Protein AF-A0A4R4ZWP0-F1 (afdb_monomer_lite)

Organism: NCBI:txid190195

Sequence (283 aa):
MPTVIAVVAMALGAAGCSSAVGSEYVGNDVPTVPVPTAKPSTKKPSAAPTAATDCTKSTRRLQAITAVDGIRLEAATDATRTSLLLKNTGNLAVIVVPDAKWNTRLLAAPFASPTDTATTTAMKAVANSGILSPQTQLPGNVPAAQAVIVPPGWAVCGLTDSATEVAGVRYLREKTASAEYFVLKALADQAAAVKTPAPQTFYAGLLRCGKATRLLLKERVDLQDIEFYAELLRTGSPCQLAFQTLVSGEAAAQRAMAQALSRLERVPDLQENTPLFEAQASS

Foldseek 3Di:
DDDDDDDDDDDDDDDDDDDDDDDDDDDDDDDDDDDPDPDPPPPDPDPDDFWDPWCPQQPAWDPFPADPQFWTWTWTGHPLLQKIKTWGQTQFKKKKFFDPVNQKAKDWDVVQADDDLLLVLLLVLLLLLCCLPPVNDDPPPGHSVRIDIHHNRTMMMIGGRDSVDHTKMKMKGALLSRQSSLLSSLLSVLLVVQDPPHDVLLSVLSSQLSNVLVVCVVVCVPDFQLRSLCVCLDPPHSSLVSCCSRDPDSVVSNVSSVSSSVSSVPRDGRDHMDDMDMDISDD

Secondary structure (DSSP, 8-state):
--------------------------------PPP---------PPPPPPPPS-STT--EE---EE-TTS-EEEEEE-SSS-EEEEEE-SSS-EEEEE-TTS-EEEEE-GGGS---HHHHHHHHHHHHTTTT-TTS--SSS--GGG-EEE-TT-EEEEEES-TTS--EEEEEE-HHHHHHHHHHHHHHHHHHHH-SSPPHHHHHHHHHHHHHHHHHHHH-TTS-HHHHHHHHHSTT-HHHHHHHTTSSSHHHHHHHHHHHHHHHTTSPP-PPPPPPEEEES--

Radius of gyration: 30.42 Å; chains: 1; bounding box: 68×68×99 Å

pLDDT: mean 80.38, std 20.33, range [28.81, 97.38]

Structure (mmCIF, N/CA/C/O backbone):
data_AF-A0A4R4ZWP0-F1
#
_entry.id   AF-A0A4R4ZWP0-F1
#
loop_
_atom_site.group_PDB
_atom_site.id
_atom_site.type_symbol
_atom_site.label_atom_id
_atom_site.label_alt_id
_atom_site.label_comp_id
_atom_site.label_asym_id
_atom_site.label_entity_id
_atom_site.label_seq_id
_atom_site.pdbx_PDB_ins_code
_atom_site.Cartn_x
_atom_site.Cartn_y
_atom_site.Cartn_z
_atom_site.occupancy
_atom_site.B_iso_or_equiv
_atom_site.auth_seq_id
_atom_site.auth_comp_id
_atom_site.auth_asym_id
_atom_site.auth_atom_id
_atom_site.pdbx_PDB_model_num
ATOM 1 N N . MET A 1 1 ? 46.422 -47.291 -14.172 1.00 28.81 1 MET A N 1
ATOM 2 C CA . MET A 1 1 ? 47.170 -48.042 -15.209 1.00 28.81 1 MET A CA 1
ATOM 3 C C . MET A 1 1 ? 46.288 -48.163 -16.455 1.00 28.81 1 MET A C 1
ATOM 5 O O . MET A 1 1 ? 45.090 -47.956 -16.305 1.00 28.81 1 MET A O 1
ATOM 9 N N . PRO A 1 2 ? 46.882 -48.278 -17.657 1.00 44.41 2 PRO A N 1
ATOM 10 C CA . PRO A 1 2 ? 46.569 -47.390 -18.795 1.00 44.41 2 PRO A CA 1
ATOM 11 C C . PRO A 1 2 ? 45.678 -48.057 -19.865 1.00 44.41 2 PRO A C 1
ATOM 13 O O . PRO A 1 2 ? 45.527 -49.271 -19.839 1.00 44.41 2 PRO A O 1
ATOM 16 N N . THR A 1 3 ? 45.012 -47.329 -20.770 1.00 40.19 3 THR A N 1
ATOM 17 C CA . THR A 1 3 ? 45.564 -46.691 -21.998 1.00 40.19 3 THR A CA 1
ATOM 18 C C . THR A 1 3 ? 44.628 -45.572 -22.536 1.00 40.19 3 THR A C 1
ATOM 20 O O . THR A 1 3 ? 43.452 -45.595 -22.199 1.00 40.19 3 THR A O 1
ATOM 23 N N . VAL A 1 4 ? 44.950 -44.587 -23.402 1.00 40.69 4 VAL A N 1
ATOM 24 C CA . VAL A 1 4 ? 46.165 -43.911 -23.951 1.00 40.69 4 VAL A CA 1
ATOM 25 C C . VAL A 1 4 ? 45.921 -43.531 -25.436 1.00 40.69 4 VAL A C 1
ATOM 27 O O . VAL A 1 4 ? 45.878 -44.432 -26.260 1.00 40.69 4 VAL A O 1
ATOM 30 N N . ILE A 1 5 ? 45.871 -42.211 -25.739 1.00 40.59 5 ILE A N 1
ATOM 31 C CA . ILE A 1 5 ? 46.343 -41.519 -26.988 1.00 40.59 5 ILE A CA 1
ATOM 32 C C . ILE A 1 5 ? 45.564 -41.833 -28.313 1.00 40.59 5 ILE A C 1
ATOM 34 O O . ILE A 1 5 ? 44.972 -42.893 -28.429 1.00 40.59 5 ILE A O 1
ATOM 38 N N . ALA A 1 6 ? 45.427 -40.983 -29.356 1.00 40.38 6 ALA A N 1
ATOM 39 C CA . ALA A 1 6 ? 46.015 -39.688 -29.796 1.00 40.38 6 ALA A CA 1
ATOM 40 C C . ALA A 1 6 ? 44.904 -38.718 -30.323 1.00 40.38 6 ALA A C 1
ATOM 42 O O . ALA A 1 6 ? 43.811 -39.194 -30.603 1.00 40.38 6 ALA A O 1
ATOM 43 N N . VAL A 1 7 ? 44.995 -37.371 -30.377 1.00 37.06 7 VAL A N 1
ATOM 44 C CA . VAL A 1 7 ? 45.972 -36.388 -30.950 1.00 37.06 7 VAL A CA 1
ATOM 45 C C . VAL A 1 7 ? 45.887 -36.209 -32.490 1.00 37.06 7 VAL A C 1
ATOM 47 O O . VAL A 1 7 ? 45.617 -37.173 -33.193 1.00 37.06 7 VAL A O 1
ATOM 50 N N . VAL A 1 8 ? 46.224 -34.985 -32.967 1.00 37.00 8 VAL A N 1
ATOM 51 C CA . VAL A 1 8 ? 46.406 -34.476 -34.364 1.00 37.00 8 VAL A CA 1
ATOM 52 C C . VAL A 1 8 ? 45.140 -33.850 -35.000 1.00 37.00 8 VAL A C 1
ATOM 54 O O . VAL A 1 8 ? 44.101 -34.493 -35.008 1.00 37.00 8 VAL A O 1
ATOM 57 N N . ALA A 1 9 ? 45.135 -32.630 -35.582 1.00 38.47 9 ALA A N 1
ATOM 58 C CA . ALA A 1 9 ? 46.054 -31.468 -35.494 1.00 38.47 9 ALA A CA 1
ATOM 59 C C . ALA A 1 9 ? 45.391 -30.126 -35.961 1.00 38.47 9 ALA A C 1
ATOM 61 O O . ALA A 1 9 ? 44.214 -30.072 -36.299 1.00 38.47 9 ALA A O 1
ATOM 62 N N . MET A 1 10 ? 46.185 -29.046 -35.931 1.00 37.59 10 MET A N 1
ATOM 63 C CA . MET A 1 10 ? 45.966 -27.633 -36.295 1.00 37.59 10 MET A CA 1
ATOM 64 C C . MET A 1 10 ? 46.061 -27.302 -37.807 1.00 37.59 10 MET A C 1
ATOM 66 O O . MET A 1 10 ? 46.810 -27.964 -38.518 1.00 37.59 10 MET A O 1
ATOM 70 N N . ALA A 1 11 ? 45.486 -26.160 -38.224 1.00 37.34 11 ALA A N 1
ATOM 71 C CA . ALA A 1 11 ? 46.089 -25.123 -39.101 1.00 37.34 11 ALA A CA 1
ATOM 72 C C . ALA A 1 11 ? 45.215 -23.838 -38.998 1.00 37.34 11 ALA A C 1
ATOM 74 O O . ALA A 1 11 ? 44.000 -23.981 -38.917 1.00 37.34 11 ALA A O 1
ATOM 75 N N . LEU A 1 12 ? 45.655 -22.580 -38.813 1.00 36.03 12 LEU A N 1
ATOM 76 C CA . LEU A 1 12 ? 46.750 -21.720 -39.326 1.00 36.03 12 LEU A CA 1
ATOM 77 C C . LEU A 1 12 ? 46.532 -21.112 -40.730 1.00 36.03 12 LEU A C 1
ATOM 79 O O . LEU A 1 12 ? 46.384 -21.835 -41.707 1.00 36.03 12 LEU A O 1
ATOM 83 N N . GLY A 1 13 ? 46.642 -19.774 -40.806 1.00 31.09 13 GLY A N 1
ATOM 84 C CA . GLY A 1 13 ? 46.690 -18.964 -42.038 1.00 31.09 13 GLY A CA 1
ATOM 85 C C . GLY A 1 13 ? 45.382 -18.213 -42.363 1.00 31.09 13 GLY A C 1
ATOM 86 O O . GLY A 1 13 ? 44.307 -18.775 -42.215 1.00 31.09 13 GLY A O 1
ATOM 87 N N . ALA A 1 14 ? 45.386 -16.950 -42.810 1.00 41.41 14 ALA A N 1
ATOM 88 C CA . ALA A 1 14 ? 46.498 -16.009 -42.998 1.00 41.41 14 ALA A CA 1
ATOM 89 C C . ALA A 1 14 ? 46.008 -14.542 -42.954 1.00 41.41 14 ALA A C 1
ATOM 91 O O . ALA A 1 14 ? 44.830 -14.263 -43.170 1.00 41.41 14 ALA A O 1
ATOM 92 N N . ALA A 1 15 ? 46.925 -13.604 -42.701 1.00 40.84 15 ALA A N 1
ATOM 93 C CA . ALA A 1 15 ? 46.698 -12.169 -42.891 1.00 40.84 15 ALA A CA 1
ATOM 94 C C . ALA A 1 15 ? 46.979 -11.756 -44.350 1.00 40.84 15 ALA A C 1
ATOM 96 O O . ALA A 1 15 ? 47.757 -12.417 -45.036 1.00 40.84 15 ALA A O 1
ATOM 97 N N . GLY A 1 16 ? 46.404 -10.638 -44.808 1.00 30.97 16 GLY A N 1
ATOM 98 C CA . GLY A 1 16 ? 46.637 -10.138 -46.167 1.00 30.97 16 GLY A CA 1
ATOM 99 C C . GLY A 1 16 ? 46.071 -8.743 -46.430 1.00 30.97 16 GLY A C 1
ATOM 100 O O . GLY A 1 16 ? 44.992 -8.609 -46.996 1.00 30.97 16 GLY A O 1
ATOM 101 N N . CYS A 1 17 ? 46.822 -7.703 -46.066 1.00 33.72 17 CYS A N 1
ATOM 102 C CA . CYS A 1 17 ? 46.638 -6.361 -46.624 1.00 33.72 17 CYS A CA 1
ATOM 103 C C . CYS A 1 17 ? 47.555 -6.194 -47.841 1.00 33.72 17 CYS A C 1
ATOM 105 O O . CYS A 1 17 ? 48.755 -6.422 -47.695 1.00 33.72 17 CYS A O 1
ATOM 107 N N . SER A 1 18 ? 47.042 -5.706 -48.977 1.00 34.50 18 SER A N 1
ATOM 108 C CA . SER A 1 18 ? 47.699 -4.662 -49.792 1.00 34.50 18 SER A CA 1
ATOM 109 C C . SER A 1 18 ? 46.874 -4.257 -51.014 1.00 34.50 18 SER A C 1
ATOM 111 O O . SER A 1 18 ? 46.124 -5.047 -51.582 1.00 34.50 18 SER A O 1
ATOM 113 N N . SER A 1 19 ? 47.042 -2.994 -51.395 1.00 38.94 19 SER A N 1
ATOM 114 C CA . SER A 1 19 ? 46.415 -2.330 -52.536 1.00 38.94 19 SER A CA 1
ATOM 115 C C . SER A 1 19 ? 46.953 -2.821 -53.884 1.00 38.94 19 SER A C 1
ATOM 117 O O . SER A 1 19 ? 48.120 -3.192 -53.990 1.00 38.94 19 SER A O 1
ATOM 119 N N . ALA A 1 20 ? 46.149 -2.675 -54.938 1.00 36.16 20 ALA A N 1
ATOM 120 C CA . ALA A 1 20 ? 46.618 -2.632 -56.322 1.00 36.16 20 ALA A CA 1
ATOM 121 C C . ALA A 1 20 ? 46.149 -1.323 -56.981 1.00 36.16 20 ALA A C 1
ATOM 123 O O . ALA A 1 20 ? 45.041 -0.855 -56.718 1.00 36.16 20 ALA A O 1
ATOM 124 N N . VAL A 1 21 ? 47.012 -0.726 -57.804 1.00 36.56 21 VAL A N 1
ATOM 125 C CA . VAL A 1 21 ? 46.797 0.544 -58.517 1.00 36.56 21 VAL A CA 1
ATOM 126 C C . VAL A 1 21 ? 47.021 0.304 -60.010 1.00 36.56 21 VAL A C 1
ATOM 128 O O . VAL A 1 21 ? 47.942 -0.427 -60.369 1.00 36.56 21 VAL A O 1
ATOM 131 N N . GLY A 1 22 ? 46.230 0.969 -60.857 1.00 28.92 22 GLY A N 1
ATOM 132 C CA . GLY A 1 22 ? 46.399 0.996 -62.316 1.00 28.92 22 GLY A CA 1
ATOM 133 C C . GLY A 1 22 ? 45.436 0.070 -63.079 1.00 28.92 22 GLY A C 1
ATOM 134 O O . GLY A 1 22 ? 45.028 -0.960 -62.554 1.00 28.92 22 GLY A O 1
ATOM 135 N N . SER A 1 23 ? 45.007 0.383 -64.306 1.00 29.56 23 SER A N 1
ATOM 136 C CA . SER A 1 23 ? 45.212 1.612 -65.093 1.00 29.56 23 SER A CA 1
ATOM 137 C C . SER A 1 23 ? 44.077 1.805 -66.109 1.00 29.56 23 SER A C 1
ATOM 139 O O . SER A 1 23 ? 43.394 0.854 -66.475 1.00 29.56 23 SER A O 1
ATOM 141 N N . GLU A 1 24 ? 43.913 3.059 -66.531 1.00 33.56 24 GLU A N 1
ATOM 142 C CA . GLU A 1 24 ? 43.361 3.557 -67.804 1.00 33.56 24 GLU A CA 1
ATOM 143 C C . GLU A 1 24 ? 42.670 2.560 -68.759 1.00 33.56 24 GLU A C 1
ATOM 145 O O . GLU A 1 24 ? 43.319 1.715 -69.369 1.00 33.56 24 GLU A O 1
ATOM 150 N N . TYR A 1 25 ? 41.383 2.800 -69.038 1.00 32.75 25 TYR A N 1
ATOM 151 C CA . TYR A 1 25 ? 40.792 2.526 -70.353 1.00 32.75 25 TYR A CA 1
ATOM 152 C C . TYR A 1 25 ? 39.890 3.688 -70.786 1.00 32.75 25 TYR A C 1
ATOM 154 O O . TYR A 1 25 ? 39.183 4.287 -69.976 1.00 32.75 25 TYR A O 1
ATOM 162 N N . VAL A 1 26 ? 39.956 4.019 -72.075 1.00 34.53 26 VAL A N 1
ATOM 163 C CA . VAL A 1 26 ? 39.321 5.186 -72.704 1.00 34.53 26 VAL A CA 1
ATOM 164 C C . VAL A 1 26 ? 38.087 4.756 -73.501 1.00 34.53 26 VAL A C 1
ATOM 166 O O . VAL A 1 26 ? 38.161 3.784 -74.244 1.00 34.53 26 VAL A O 1
ATOM 169 N N . GLY A 1 27 ? 37.014 5.555 -73.446 1.00 30.81 27 GLY A N 1
ATOM 170 C CA . GLY A 1 27 ? 36.074 5.697 -74.571 1.00 30.81 27 GLY A CA 1
ATOM 171 C C . GLY A 1 27 ? 34.740 4.941 -74.500 1.00 30.81 27 GLY A C 1
ATOM 172 O O . GLY A 1 27 ? 34.654 3.787 -74.892 1.00 30.81 27 GLY A O 1
ATOM 173 N N . ASN A 1 28 ? 33.699 5.682 -74.105 1.00 33.09 28 ASN A N 1
ATOM 174 C CA . ASN A 1 28 ? 32.375 5.783 -74.747 1.00 33.09 28 ASN A CA 1
ATOM 175 C C . ASN A 1 28 ? 31.628 4.503 -75.192 1.00 33.09 28 ASN A C 1
ATOM 177 O O . ASN A 1 28 ? 31.918 3.936 -76.238 1.00 33.09 28 ASN A O 1
ATOM 181 N N . ASP A 1 29 ? 30.559 4.141 -74.472 1.00 38.84 29 ASP A N 1
ATOM 182 C CA . ASP A 1 29 ? 29.163 4.494 -74.836 1.00 38.84 29 ASP A CA 1
ATOM 183 C C . ASP A 1 29 ? 28.160 3.632 -74.039 1.00 38.84 29 ASP A C 1
ATOM 185 O O . ASP A 1 29 ? 28.007 2.436 -74.281 1.00 38.84 29 ASP A O 1
ATOM 189 N N . VAL A 1 30 ? 27.447 4.236 -73.075 1.00 34.47 30 VAL A N 1
ATOM 190 C CA . VAL A 1 30 ? 26.391 3.567 -72.282 1.00 34.47 30 VAL A CA 1
ATOM 191 C C . VAL A 1 30 ? 25.205 4.530 -72.077 1.00 34.47 30 VAL A C 1
ATOM 193 O O . VAL A 1 30 ? 25.445 5.699 -71.770 1.00 34.47 30 VAL A O 1
ATOM 196 N N . PRO A 1 31 ? 23.932 4.097 -72.230 1.00 38.00 31 PRO A N 1
ATOM 197 C CA . PRO A 1 31 ? 22.786 5.012 -72.238 1.00 38.00 31 PRO A CA 1
ATOM 198 C C . PRO A 1 31 ? 22.493 5.691 -70.893 1.00 38.00 31 PRO A C 1
ATOM 200 O O . PRO A 1 31 ? 22.508 5.063 -69.833 1.00 38.00 31 PRO A O 1
ATOM 203 N N . THR A 1 32 ? 22.123 6.970 -70.951 1.00 36.88 32 THR A N 1
ATOM 204 C CA . THR A 1 32 ? 21.788 7.797 -69.787 1.00 36.88 32 THR A CA 1
ATOM 205 C C . THR A 1 32 ? 20.441 7.403 -69.169 1.00 36.88 32 THR A C 1
ATOM 207 O O . THR A 1 32 ? 19.380 7.792 -69.656 1.00 36.88 32 THR A O 1
ATOM 210 N N . VAL A 1 33 ? 20.464 6.678 -68.048 1.00 39.66 33 VAL A N 1
ATOM 211 C CA . VAL A 1 33 ? 19.283 6.504 -67.183 1.00 39.66 33 VAL A CA 1
ATOM 212 C C . VAL A 1 33 ? 19.179 7.719 -66.247 1.00 39.66 33 VAL A C 1
ATOM 214 O O . VAL A 1 33 ? 20.177 8.064 -65.609 1.00 39.66 33 VAL A O 1
ATOM 217 N N . PRO A 1 34 ? 18.018 8.395 -66.128 1.00 42.44 34 PRO A N 1
ATOM 218 C CA . PRO A 1 34 ? 17.887 9.555 -65.251 1.00 42.44 34 PRO A CA 1
ATOM 219 C C . PRO A 1 34 ? 17.994 9.148 -63.775 1.00 42.44 34 PRO A C 1
ATOM 221 O O . PRO A 1 34 ? 17.158 8.412 -63.248 1.00 42.44 34 PRO A O 1
ATOM 224 N N . VAL A 1 35 ? 19.020 9.664 -63.096 1.00 37.28 35 VAL A N 1
ATOM 225 C CA . VAL A 1 35 ? 19.216 9.500 -61.648 1.00 37.28 35 VAL A CA 1
ATOM 226 C C . VAL A 1 35 ? 18.072 10.200 -60.898 1.00 37.28 35 VAL A C 1
ATOM 228 O O . VAL A 1 35 ? 17.840 11.386 -61.147 1.00 37.28 35 VAL A O 1
ATOM 231 N N . PRO A 1 36 ? 17.369 9.539 -59.956 1.00 41.66 36 PRO A N 1
ATOM 232 C CA . PRO A 1 36 ? 16.338 10.198 -59.162 1.00 41.66 36 PRO A CA 1
ATOM 233 C C . PRO A 1 36 ? 16.955 11.275 -58.265 1.00 41.66 36 PRO A C 1
ATOM 235 O O . PRO A 1 36 ? 17.717 10.973 -57.345 1.00 41.66 36 PRO A O 1
ATOM 238 N N . THR A 1 37 ? 16.614 12.540 -58.506 1.00 41.22 37 THR A N 1
ATOM 239 C CA . THR A 1 37 ? 17.096 13.664 -57.699 1.00 41.22 37 THR A CA 1
ATOM 240 C C . THR A 1 37 ? 16.526 13.565 -56.284 1.00 41.22 37 THR A C 1
ATOM 242 O O . THR A 1 37 ? 15.357 13.879 -56.043 1.00 41.22 37 THR A O 1
ATOM 245 N N . ALA A 1 38 ? 17.344 13.117 -55.329 1.00 40.91 38 ALA A N 1
ATOM 246 C CA . ALA A 1 38 ? 16.948 13.020 -53.931 1.00 40.91 38 ALA A CA 1
ATOM 247 C C . ALA A 1 38 ? 16.581 14.412 -53.392 1.00 40.91 38 ALA A C 1
ATOM 249 O O . ALA A 1 38 ? 17.429 15.290 -53.235 1.00 40.91 38 ALA A O 1
ATOM 250 N N . LYS A 1 39 ? 15.290 14.618 -53.115 1.00 42.91 39 LYS A N 1
ATOM 251 C CA . LYS A 1 39 ? 14.764 15.869 -52.563 1.00 42.91 39 LYS A CA 1
ATOM 252 C C . LYS A 1 39 ? 15.404 16.097 -51.182 1.00 42.91 39 LYS A C 1
ATOM 254 O O . LYS A 1 39 ? 15.271 15.212 -50.333 1.00 42.91 39 LYS A O 1
ATOM 259 N N . PRO A 1 40 ? 16.083 17.231 -50.918 1.00 38.94 40 PRO A N 1
ATOM 260 C CA . PRO A 1 40 ? 16.749 17.447 -49.638 1.00 38.94 40 PRO A CA 1
ATOM 261 C C . PRO A 1 40 ? 15.712 17.458 -48.511 1.00 38.94 40 PRO A C 1
ATOM 263 O O . PRO A 1 40 ? 14.846 18.331 -48.439 1.00 38.94 40 PRO A O 1
ATOM 266 N N . SER A 1 41 ? 15.780 16.449 -47.643 1.00 46.66 41 SER A N 1
ATOM 267 C CA . SER A 1 41 ? 14.867 16.290 -46.514 1.00 46.66 41 SER A CA 1
ATOM 268 C C . SER A 1 41 ? 15.122 17.387 -45.483 1.00 46.66 41 SER A C 1
ATOM 270 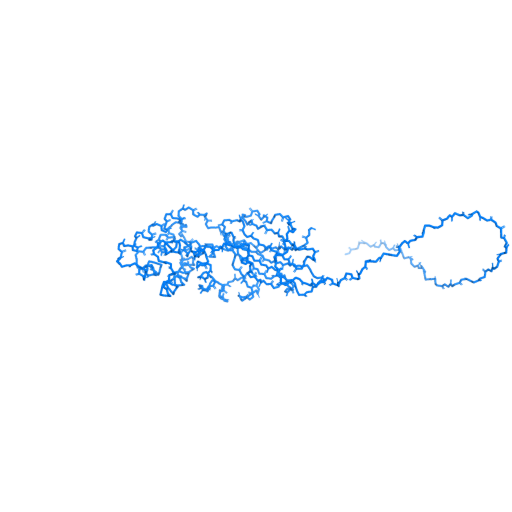O O . SER A 1 41 ? 16.037 17.283 -44.668 1.00 46.66 41 SER A O 1
ATOM 272 N N . THR A 1 42 ? 14.248 18.393 -45.446 1.00 43.62 42 THR A N 1
ATOM 273 C CA . THR A 1 42 ? 14.195 19.457 -44.428 1.00 43.62 42 THR A CA 1
ATOM 274 C C . THR A 1 42 ? 13.709 18.962 -43.056 1.00 43.62 42 THR A C 1
ATOM 276 O O . THR A 1 42 ? 13.043 19.681 -42.309 1.00 43.62 42 THR A O 1
ATOM 279 N N . LYS A 1 43 ? 14.075 17.732 -42.666 1.00 49.31 43 LYS A N 1
ATOM 280 C CA . LYS A 1 43 ? 13.977 17.294 -41.273 1.00 49.31 43 LYS A CA 1
ATOM 281 C C . LYS A 1 43 ? 15.038 18.037 -40.468 1.00 49.31 43 LYS A C 1
ATOM 283 O O . LYS A 1 43 ? 16.197 17.636 -40.423 1.00 49.31 43 LYS A O 1
ATOM 288 N N . LYS A 1 44 ? 14.593 19.119 -39.821 1.00 47.41 44 LYS A N 1
ATOM 289 C CA . LYS A 1 44 ? 15.252 19.750 -38.670 1.00 47.41 44 LYS A CA 1
ATOM 290 C C . LYS A 1 44 ? 15.854 18.649 -37.780 1.00 47.41 44 LYS A C 1
ATOM 292 O O . LYS A 1 44 ? 15.138 17.671 -37.541 1.00 47.41 44 LYS A O 1
ATOM 297 N N . PRO A 1 45 ? 17.106 18.776 -37.294 1.00 44.03 45 PRO A N 1
ATOM 298 C CA . PRO A 1 45 ? 17.690 17.775 -36.414 1.00 44.03 45 PRO A CA 1
ATOM 299 C C . PRO A 1 45 ? 16.723 17.492 -35.269 1.00 44.03 45 PRO A C 1
ATOM 301 O O . PRO A 1 45 ? 16.352 18.408 -34.529 1.00 44.03 45 PRO A O 1
ATOM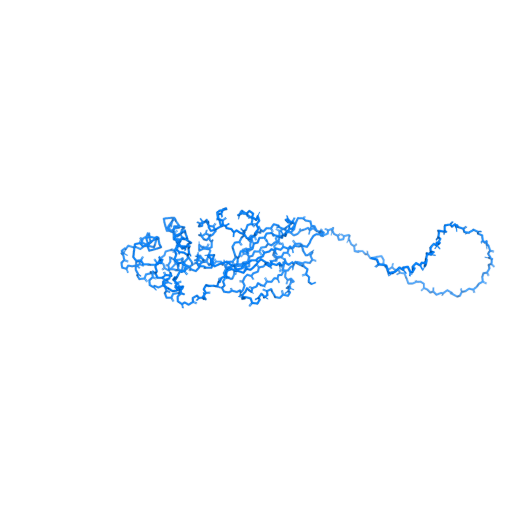 304 N N . SER A 1 46 ? 16.267 16.242 -35.162 1.00 53.84 46 SER A N 1
ATOM 305 C CA . SER A 1 46 ? 15.559 15.820 -33.961 1.00 53.84 46 SER A CA 1
ATOM 306 C C . SER A 1 46 ? 16.533 16.025 -32.815 1.00 53.84 46 SER A C 1
ATOM 308 O O . SER A 1 46 ? 17.664 15.542 -32.897 1.00 53.84 46 SER A O 1
ATOM 310 N N . ALA A 1 47 ? 16.119 16.757 -31.780 1.00 59.50 47 ALA A N 1
ATOM 311 C CA . ALA A 1 47 ? 16.915 16.850 -30.567 1.00 59.50 47 ALA A CA 1
ATOM 312 C C . ALA A 1 47 ? 17.268 15.428 -30.109 1.00 59.50 47 ALA A C 1
ATOM 314 O O . ALA A 1 47 ? 16.444 14.514 -30.254 1.00 59.50 47 ALA A O 1
ATOM 315 N N . ALA A 1 48 ? 18.496 15.241 -29.615 1.00 63.34 48 ALA A N 1
ATOM 316 C CA . ALA A 1 48 ? 18.904 13.962 -29.053 1.00 63.34 48 ALA A CA 1
ATOM 317 C C . ALA A 1 48 ? 17.861 13.536 -28.004 1.00 63.34 48 ALA A C 1
ATOM 319 O O . ALA A 1 48 ? 17.399 14.400 -27.249 1.00 63.34 48 ALA A O 1
ATOM 320 N N . PRO A 1 49 ? 17.438 12.258 -27.980 1.00 70.31 49 PRO A N 1
ATOM 321 C CA . PRO A 1 49 ? 16.433 11.813 -27.028 1.00 70.31 49 PRO A CA 1
ATOM 322 C C . PRO A 1 49 ? 16.924 12.125 -25.614 1.00 70.31 49 PRO A C 1
ATOM 324 O O . PRO A 1 49 ? 18.036 11.765 -25.241 1.00 70.31 49 PRO A O 1
ATOM 327 N N . THR A 1 50 ? 16.109 12.841 -24.849 1.00 85.25 50 THR A N 1
ATOM 328 C CA . THR A 1 50 ? 16.359 13.129 -23.436 1.00 85.25 50 THR A CA 1
ATOM 329 C C . THR A 1 50 ? 15.679 12.070 -22.583 1.00 85.25 50 THR A C 1
ATOM 331 O O . THR A 1 50 ? 14.584 11.621 -22.931 1.00 85.25 50 THR A O 1
ATOM 334 N N . ALA A 1 51 ? 16.281 11.715 -21.448 1.00 90.12 51 ALA A N 1
ATOM 335 C CA . ALA A 1 51 ? 15.618 10.878 -20.456 1.00 90.12 51 ALA A CA 1
ATOM 336 C C . ALA A 1 51 ? 14.318 11.532 -19.953 1.00 90.12 51 ALA A C 1
ATOM 338 O O . ALA A 1 51 ? 14.170 12.759 -19.958 1.00 90.12 51 ALA A O 1
ATOM 339 N N . ALA A 1 52 ? 13.361 10.703 -19.547 1.00 92.12 52 ALA A N 1
ATOM 340 C CA . ALA A 1 52 ? 12.069 11.164 -19.068 1.00 92.12 52 ALA A CA 1
ATOM 341 C C . ALA A 1 52 ? 12.154 11.761 -17.655 1.00 92.12 52 ALA A C 1
ATOM 343 O O . ALA A 1 52 ? 12.815 11.235 -16.762 1.00 92.12 52 ALA A O 1
ATOM 344 N N . THR A 1 53 ? 11.430 12.859 -17.444 1.00 93.50 53 THR A N 1
ATOM 345 C CA . THR A 1 53 ? 11.323 13.544 -16.146 1.00 93.50 53 THR A CA 1
ATOM 346 C C . THR A 1 53 ? 10.184 13.012 -15.278 1.00 93.50 53 THR A C 1
ATOM 348 O O . THR A 1 53 ? 10.186 13.218 -14.068 1.00 93.50 53 THR A O 1
ATOM 351 N N . ASP A 1 54 ? 9.207 12.343 -15.890 1.00 95.06 54 ASP A N 1
ATOM 352 C CA . ASP A 1 54 ? 8.022 11.763 -15.263 1.00 95.06 54 ASP A CA 1
ATOM 353 C C . ASP A 1 54 ? 7.414 10.677 -16.171 1.00 95.06 54 ASP A C 1
ATOM 355 O O . ASP A 1 54 ? 7.866 10.460 -17.297 1.00 95.06 54 ASP A O 1
ATOM 359 N N . CYS A 1 55 ? 6.372 10.002 -15.681 1.00 96.69 55 CYS A N 1
ATOM 360 C CA . CYS A 1 55 ? 5.665 8.949 -16.411 1.00 96.69 55 CYS A CA 1
ATOM 361 C C . CYS A 1 55 ? 4.348 9.406 -17.077 1.00 96.69 55 CYS A C 1
ATOM 363 O O . CYS A 1 55 ? 3.535 8.573 -17.479 1.00 96.69 55 CYS A O 1
ATOM 365 N N . THR A 1 56 ? 4.074 10.710 -17.197 1.00 96.50 56 THR A N 1
ATOM 366 C CA . THR A 1 56 ? 2.801 11.208 -17.771 1.00 96.50 56 THR A CA 1
ATOM 367 C C . THR A 1 56 ? 2.634 10.843 -19.247 1.00 96.50 56 THR A C 1
ATOM 369 O O . THR A 1 56 ? 1.515 10.727 -19.742 1.00 96.50 56 THR A O 1
ATOM 372 N N . LYS A 1 57 ? 3.753 10.617 -19.947 1.00 95.38 57 LYS A N 1
ATOM 373 C CA . LYS A 1 57 ? 3.811 10.184 -21.351 1.00 95.38 57 LYS A CA 1
ATOM 374 C C . LYS A 1 57 ? 3.970 8.670 -21.517 1.00 95.38 57 LYS A C 1
ATOM 376 O O . LYS A 1 57 ? 4.077 8.204 -22.651 1.00 95.38 57 LYS A O 1
ATOM 381 N N . SER A 1 58 ? 3.970 7.900 -20.426 1.00 95.62 58 SER A N 1
ATOM 382 C CA . SER A 1 58 ? 4.110 6.442 -20.448 1.00 95.62 58 SER A CA 1
ATOM 383 C C . SER A 1 58 ? 2.800 5.774 -20.886 1.00 95.62 58 SER A C 1
ATOM 385 O O . SER A 1 58 ? 2.062 5.209 -20.083 1.00 95.62 58 SER A O 1
ATOM 387 N N . THR A 1 59 ? 2.467 5.896 -22.171 1.00 94.62 59 THR A N 1
ATOM 388 C CA . THR A 1 59 ? 1.189 5.453 -22.755 1.00 94.62 59 THR A CA 1
ATOM 389 C C . THR A 1 59 ? 1.291 4.136 -23.519 1.00 94.62 59 THR A C 1
ATOM 391 O O . THR A 1 59 ? 0.275 3.465 -23.720 1.00 94.62 59 THR A O 1
ATOM 394 N N . ARG A 1 60 ? 2.498 3.716 -23.923 1.00 95.00 60 ARG A N 1
ATOM 395 C CA . ARG A 1 60 ? 2.715 2.432 -24.593 1.00 95.00 60 ARG A CA 1
ATOM 396 C C . ARG A 1 60 ? 2.607 1.317 -23.560 1.00 95.00 60 ARG A C 1
ATOM 398 O O . ARG A 1 60 ? 3.528 1.114 -22.773 1.00 95.00 60 ARG A O 1
ATOM 405 N N . ARG A 1 61 ? 1.489 0.590 -23.568 1.00 92.81 61 ARG A N 1
ATOM 406 C CA . ARG A 1 61 ? 1.303 -0.596 -22.722 1.00 92.81 61 ARG A CA 1
ATOM 407 C C . ARG A 1 61 ? 2.345 -1.665 -23.056 1.00 92.81 61 ARG A C 1
ATOM 409 O O . ARG A 1 61 ? 2.642 -1.906 -24.227 1.00 92.81 61 ARG A O 1
ATOM 416 N N . LEU A 1 62 ? 2.881 -2.283 -22.013 1.00 90.81 62 LEU A N 1
ATOM 417 C CA . LEU A 1 62 ? 3.742 -3.461 -22.085 1.00 90.81 62 LEU A CA 1
ATOM 418 C C . LEU A 1 62 ? 2.893 -4.715 -21.827 1.00 90.81 62 LEU A C 1
ATOM 420 O O . LEU A 1 62 ? 1.699 -4.606 -21.530 1.00 90.81 62 LEU A O 1
ATOM 424 N N . GLN A 1 63 ? 3.484 -5.906 -21.947 1.00 85.94 63 GLN A N 1
ATOM 425 C CA . GLN A 1 63 ? 2.791 -7.134 -21.556 1.00 85.94 63 GLN A CA 1
ATOM 426 C C . GLN A 1 63 ? 2.368 -7.039 -20.082 1.00 85.94 63 GLN A C 1
ATOM 428 O O . GLN A 1 63 ? 3.126 -6.556 -19.240 1.00 85.94 63 GLN A O 1
ATOM 433 N N . ALA A 1 64 ? 1.138 -7.465 -19.780 1.00 74.56 64 ALA A N 1
ATOM 434 C CA . ALA A 1 64 ? 0.616 -7.430 -18.420 1.00 74.56 64 ALA A CA 1
ATOM 435 C C . ALA A 1 64 ? 1.520 -8.249 -17.492 1.00 74.56 64 ALA A C 1
ATOM 437 O O . ALA A 1 64 ? 1.807 -9.417 -17.759 1.00 74.56 64 ALA A O 1
ATOM 438 N N . ILE A 1 65 ? 1.959 -7.629 -16.400 1.00 77.75 65 ILE A N 1
ATOM 439 C CA . ILE A 1 65 ? 2.878 -8.250 -15.457 1.00 77.75 65 ILE A CA 1
ATOM 440 C C . ILE A 1 65 ? 2.034 -9.003 -14.432 1.00 77.75 65 ILE A C 1
ATOM 442 O O . ILE A 1 65 ? 1.663 -8.488 -13.374 1.00 77.75 65 ILE A O 1
ATOM 446 N N . THR A 1 66 ? 1.664 -10.223 -14.809 1.00 70.56 66 THR A N 1
ATOM 447 C CA . THR A 1 66 ? 0.932 -11.172 -13.971 1.00 70.56 66 THR A CA 1
ATOM 448 C C . THR A 1 66 ? 1.871 -12.272 -13.499 1.00 70.56 66 THR A C 1
ATOM 450 O O . THR A 1 66 ? 2.234 -13.148 -14.285 1.00 70.56 66 THR A O 1
ATOM 453 N N . ALA A 1 67 ? 2.245 -12.243 -12.220 1.00 63.22 67 ALA A N 1
ATOM 454 C CA . ALA A 1 67 ? 2.927 -13.369 -11.588 1.00 63.22 67 ALA A CA 1
ATOM 455 C C . ALA A 1 67 ? 1.898 -14.445 -11.208 1.00 63.22 67 ALA A C 1
ATOM 457 O O . ALA A 1 67 ? 0.767 -14.118 -10.836 1.00 63.22 67 ALA A O 1
ATOM 458 N N . VAL A 1 68 ? 2.305 -15.718 -11.259 1.00 55.72 68 VAL A N 1
ATOM 459 C CA . VAL A 1 68 ? 1.447 -16.880 -10.944 1.00 55.72 68 VAL A CA 1
ATOM 460 C C . VAL A 1 68 ? 0.815 -16.754 -9.553 1.00 55.72 68 VAL A C 1
ATOM 462 O O . VAL A 1 68 ? -0.344 -17.113 -9.365 1.00 55.72 68 VAL A O 1
ATOM 465 N N . ASP A 1 69 ? 1.536 -16.141 -8.614 1.00 58.00 69 ASP A N 1
ATOM 466 C CA . ASP A 1 69 ? 1.121 -15.993 -7.219 1.00 58.00 69 ASP A CA 1
ATOM 467 C C . ASP A 1 69 ? 0.007 -14.956 -6.990 1.00 58.00 69 ASP A C 1
ATOM 469 O O . ASP A 1 69 ? -0.444 -14.814 -5.859 1.00 58.00 69 ASP A O 1
ATOM 473 N N . GLY A 1 70 ? -0.432 -14.203 -8.007 1.00 67.75 70 GLY A N 1
ATOM 474 C CA . GLY A 1 70 ? -1.540 -13.240 -7.888 1.00 67.75 70 GLY A CA 1
ATOM 475 C C . GLY A 1 70 ? -1.148 -11.757 -7.873 1.00 67.75 70 GLY A C 1
ATOM 476 O O . GLY A 1 70 ? -2.022 -10.900 -7.722 1.00 67.75 70 GLY A O 1
ATOM 477 N N . ILE A 1 71 ? 0.128 -11.420 -8.090 1.00 84.94 71 ILE A N 1
ATOM 478 C CA . ILE A 1 71 ? 0.521 -10.038 -8.414 1.00 84.94 71 ILE A CA 1
ATOM 479 C C . ILE A 1 71 ? -0.016 -9.686 -9.803 1.00 84.94 71 ILE A C 1
ATOM 481 O O . ILE A 1 71 ? 0.179 -10.443 -10.754 1.00 84.94 71 ILE A O 1
ATOM 485 N N . ARG A 1 72 ? -0.659 -8.520 -9.928 1.00 91.31 72 ARG A N 1
ATOM 486 C CA . ARG A 1 72 ? -1.111 -7.962 -11.209 1.00 91.31 72 ARG A CA 1
ATOM 487 C C . ARG A 1 72 ? -0.686 -6.503 -11.309 1.00 91.31 72 ARG A C 1
ATOM 489 O O . ARG A 1 72 ? -1.253 -5.648 -10.630 1.00 91.31 72 ARG A O 1
ATOM 496 N N . LEU A 1 73 ? 0.315 -6.225 -12.140 1.00 93.19 73 LEU A N 1
ATOM 497 C CA . LEU A 1 73 ? 0.751 -4.864 -12.442 1.00 93.19 73 LEU A CA 1
ATOM 498 C C . LEU A 1 73 ? 0.481 -4.555 -13.917 1.00 93.19 73 LEU A C 1
ATOM 500 O O . LEU A 1 73 ? 0.925 -5.264 -14.823 1.00 93.19 73 LEU A O 1
ATOM 504 N N . GLU A 1 74 ? -0.232 -3.462 -14.165 1.00 94.81 74 GLU A N 1
ATOM 505 C CA . GLU A 1 74 ? -0.243 -2.833 -15.478 1.00 94.81 74 GLU A CA 1
ATOM 506 C C . GLU A 1 74 ? 1.052 -2.043 -15.658 1.00 94.81 74 GLU A C 1
ATOM 508 O O . GLU A 1 74 ? 1.344 -1.142 -14.871 1.00 94.81 74 GLU A O 1
ATOM 513 N N . ALA A 1 75 ? 1.795 -2.353 -16.717 1.00 95.25 75 ALA A N 1
ATOM 514 C CA . ALA A 1 75 ? 3.029 -1.667 -17.068 1.00 95.25 75 ALA A CA 1
ATOM 515 C C . ALA A 1 75 ? 2.856 -0.839 -18.349 1.00 95.25 75 ALA A C 1
ATOM 517 O O . ALA A 1 75 ? 2.212 -1.270 -19.313 1.00 95.25 75 ALA A O 1
ATOM 518 N N . ALA A 1 76 ? 3.426 0.363 -18.366 1.00 96.12 76 ALA A N 1
ATOM 519 C CA . ALA A 1 76 ? 3.469 1.215 -19.546 1.00 96.12 76 ALA A CA 1
ATOM 520 C C . ALA A 1 76 ? 4.767 2.029 -19.608 1.00 96.12 76 ALA A C 1
ATOM 522 O O . ALA A 1 76 ? 5.371 2.339 -18.584 1.00 96.12 76 ALA A O 1
ATOM 523 N N . THR A 1 77 ? 5.188 2.391 -20.815 1.00 96.75 77 THR A N 1
ATOM 524 C CA . THR A 1 77 ? 6.421 3.142 -21.074 1.00 96.75 77 THR A CA 1
ATOM 525 C C . THR A 1 77 ? 6.200 4.242 -22.114 1.00 96.75 77 THR A C 1
ATOM 527 O O . THR A 1 77 ? 5.148 4.312 -22.758 1.00 96.75 77 THR A O 1
ATOM 530 N N . ASP A 1 78 ? 7.159 5.153 -22.229 1.00 94.38 78 ASP A N 1
ATOM 531 C CA . ASP A 1 78 ? 7.193 6.210 -23.237 1.00 94.38 78 ASP A CA 1
ATOM 532 C C . ASP A 1 78 ? 7.852 5.725 -24.549 1.00 94.38 78 ASP A C 1
ATOM 534 O O . ASP A 1 78 ? 8.099 4.536 -24.768 1.00 94.38 78 ASP A O 1
ATOM 538 N N . ALA A 1 79 ? 8.112 6.654 -25.471 1.00 92.38 79 ALA A N 1
ATOM 539 C CA . ALA A 1 79 ? 8.790 6.349 -26.730 1.00 92.38 79 ALA A CA 1
ATOM 540 C C . ALA A 1 79 ? 10.303 6.089 -26.566 1.00 92.38 79 ALA A C 1
ATOM 542 O O . ALA A 1 79 ? 10.891 5.403 -27.403 1.00 92.38 79 ALA A O 1
ATOM 543 N N . THR A 1 80 ? 10.929 6.630 -25.517 1.00 92.81 80 THR A N 1
ATOM 544 C CA . THR A 1 80 ? 12.374 6.540 -25.240 1.00 92.81 80 THR A CA 1
ATOM 545 C C . THR A 1 80 ? 12.749 5.318 -24.395 1.00 92.81 80 THR A C 1
ATOM 547 O O . THR A 1 80 ? 13.917 4.952 -24.362 1.00 92.81 80 THR A O 1
ATOM 550 N N . ARG A 1 81 ? 11.768 4.644 -23.777 1.00 94.38 81 ARG A N 1
ATOM 551 C CA . ARG A 1 81 ? 11.905 3.546 -22.799 1.00 94.38 81 ARG A CA 1
ATOM 552 C C . ARG A 1 81 ? 12.586 3.949 -21.486 1.00 94.38 81 ARG A C 1
ATOM 554 O O . ARG A 1 81 ? 12.985 3.093 -20.701 1.00 94.38 81 ARG A O 1
ATOM 561 N N . THR A 1 82 ? 12.679 5.252 -21.235 1.00 95.69 82 THR A N 1
ATOM 562 C CA . THR A 1 82 ? 13.345 5.854 -20.066 1.00 95.69 82 THR A CA 1
ATOM 563 C C . THR A 1 82 ? 12.403 6.046 -18.879 1.00 95.69 82 THR A C 1
ATOM 565 O O . THR A 1 82 ? 12.848 6.398 -17.790 1.00 95.69 82 THR A O 1
ATOM 568 N N . SER A 1 83 ? 11.102 5.811 -19.077 1.00 96.56 83 SER A N 1
ATOM 569 C CA . SER A 1 83 ? 10.101 5.738 -18.012 1.00 96.56 83 SER A CA 1
ATOM 570 C C . SER A 1 83 ? 9.391 4.386 -17.987 1.00 96.56 83 SER A C 1
ATOM 572 O O . SER A 1 83 ? 9.119 3.783 -19.029 1.00 96.56 83 SER A O 1
ATOM 574 N N . LEU A 1 84 ? 9.052 3.924 -16.787 1.00 96.94 84 LEU A N 1
ATOM 575 C CA . LEU A 1 84 ? 8.243 2.738 -16.536 1.00 96.94 84 LEU A CA 1
ATOM 576 C C . LEU A 1 84 ? 7.158 3.087 -15.513 1.00 96.94 84 LEU A C 1
ATOM 578 O O . LEU A 1 84 ? 7.409 3.160 -14.310 1.00 96.94 84 LEU A O 1
ATOM 582 N N . LEU A 1 85 ? 5.938 3.305 -15.996 1.00 97.38 85 LEU A N 1
ATOM 583 C CA . LEU A 1 85 ? 4.754 3.436 -15.160 1.00 97.38 85 LEU A CA 1
ATOM 584 C C . LEU A 1 85 ? 4.278 2.040 -14.765 1.00 97.38 85 LEU A C 1
ATOM 586 O O . LEU A 1 85 ? 3.858 1.275 -15.633 1.00 97.38 85 LEU A O 1
ATOM 590 N N . LEU A 1 86 ? 4.295 1.731 -13.469 1.00 96.38 86 LEU A N 1
ATOM 591 C CA . LEU A 1 86 ? 3.639 0.547 -12.922 1.00 96.38 86 LEU A CA 1
ATOM 592 C C . LEU A 1 86 ? 2.416 0.960 -12.115 1.00 96.38 86 LEU A C 1
ATOM 594 O O . LEU A 1 86 ? 2.524 1.749 -11.177 1.00 96.38 86 LEU A O 1
ATOM 598 N N . LYS A 1 87 ? 1.261 0.383 -12.442 1.00 96.25 87 LYS A N 1
ATOM 599 C CA . LYS A 1 87 ? 0.025 0.514 -11.672 1.00 96.25 87 LYS A CA 1
ATOM 600 C C . LYS A 1 87 ? -0.374 -0.838 -11.100 1.00 96.25 87 LYS A C 1
ATOM 602 O O . LYS A 1 87 ? -0.522 -1.802 -11.846 1.00 96.25 87 LYS A O 1
ATOM 607 N N . ASN A 1 88 ? -0.585 -0.900 -9.790 1.00 95.50 88 ASN A N 1
ATOM 608 C CA . ASN A 1 88 ? -1.092 -2.100 -9.144 1.00 95.50 88 ASN A CA 1
ATOM 609 C C . ASN A 1 88 ? -2.591 -2.248 -9.436 1.00 95.50 88 ASN A C 1
ATOM 611 O O . ASN A 1 88 ? -3.410 -1.462 -8.959 1.00 95.50 88 ASN A O 1
ATOM 615 N N . THR A 1 89 ? -2.937 -3.244 -10.249 1.00 93.88 89 THR A N 1
ATOM 616 C CA . THR A 1 89 ? -4.317 -3.636 -10.574 1.00 93.88 89 THR A CA 1
ATOM 617 C C . THR A 1 89 ? -4.705 -4.965 -9.925 1.00 93.88 89 THR A C 1
ATOM 619 O O . THR A 1 89 ? -5.786 -5.494 -10.179 1.00 93.88 89 THR A O 1
ATOM 622 N N . GLY A 1 90 ? -3.829 -5.501 -9.073 1.00 92.12 90 GLY A N 1
ATOM 623 C CA . GLY A 1 90 ? -4.127 -6.583 -8.151 1.00 92.12 90 GLY A CA 1
ATOM 624 C C . GLY A 1 90 ? -4.799 -6.068 -6.882 1.00 92.12 90 GLY A C 1
ATOM 625 O O . GLY A 1 90 ? -4.951 -4.866 -6.660 1.00 92.12 90 GLY A O 1
ATOM 626 N N . ASN A 1 91 ? -5.189 -7.013 -6.030 1.00 92.69 91 ASN A N 1
ATOM 627 C CA . ASN A 1 91 ? -5.979 -6.709 -4.841 1.00 92.69 91 ASN A CA 1
ATOM 628 C C . ASN A 1 91 ? -5.142 -6.630 -3.552 1.00 92.69 91 ASN A C 1
ATOM 630 O O . ASN A 1 91 ? -5.684 -6.252 -2.523 1.00 92.69 91 ASN A O 1
ATOM 634 N N . LEU A 1 92 ? -3.842 -6.947 -3.601 1.00 93.38 92 LEU A N 1
ATOM 635 C CA . LEU A 1 92 ? -2.899 -6.898 -2.472 1.00 93.38 92 LEU A CA 1
ATOM 636 C C . LEU A 1 92 ? -1.806 -5.850 -2.732 1.00 93.38 92 LEU A C 1
ATOM 638 O O . LEU A 1 92 ? -1.571 -5.466 -3.880 1.00 93.38 92 LEU A O 1
ATOM 642 N N . ALA A 1 93 ? -1.146 -5.359 -1.683 1.00 93.38 93 ALA A N 1
ATOM 643 C CA . ALA A 1 93 ? -0.084 -4.366 -1.822 1.00 93.38 93 ALA A CA 1
ATOM 644 C C . ALA A 1 93 ? 1.224 -5.004 -2.315 1.00 93.38 93 ALA A C 1
ATOM 646 O O . ALA A 1 93 ? 1.588 -6.116 -1.920 1.00 93.38 93 ALA A O 1
ATOM 647 N N . VAL A 1 94 ? 1.957 -4.265 -3.149 1.00 93.25 94 VAL A N 1
ATOM 648 C CA . VAL A 1 94 ? 3.318 -4.628 -3.562 1.00 93.25 94 VAL A CA 1
ATOM 649 C C . VAL A 1 94 ? 4.328 -3.622 -3.027 1.00 93.25 94 VAL A C 1
ATOM 651 O O . VAL A 1 94 ? 4.018 -2.440 -2.876 1.00 93.25 94 VAL A O 1
ATOM 654 N N . ILE A 1 95 ? 5.549 -4.078 -2.770 1.00 92.94 95 ILE A N 1
ATOM 655 C CA . ILE A 1 95 ? 6.710 -3.208 -2.587 1.00 92.94 95 ILE A CA 1
ATOM 656 C C . ILE A 1 95 ? 7.463 -3.185 -3.915 1.00 92.94 95 ILE A C 1
ATOM 658 O O . ILE A 1 95 ? 7.787 -4.238 -4.461 1.00 92.94 95 ILE A O 1
ATOM 662 N N . VAL A 1 96 ? 7.733 -1.987 -4.425 1.00 93.69 96 VAL A N 1
ATOM 663 C CA . VAL A 1 96 ? 8.547 -1.738 -5.619 1.00 93.69 96 VAL A CA 1
ATOM 664 C C . VAL A 1 96 ? 9.868 -1.110 -5.184 1.00 93.69 96 VAL A C 1
ATOM 666 O O . VAL A 1 96 ? 9.893 -0.244 -4.311 1.00 93.69 96 VAL A O 1
ATOM 669 N N . VAL A 1 97 ? 10.968 -1.558 -5.780 1.00 93.19 97 VAL A N 1
ATOM 670 C CA . VAL A 1 97 ? 12.341 -1.116 -5.499 1.00 93.19 97 VAL A CA 1
ATOM 671 C C . VAL A 1 97 ? 13.087 -0.887 -6.827 1.00 93.19 97 VAL A C 1
ATOM 673 O O . VAL A 1 97 ? 12.674 -1.447 -7.847 1.00 93.19 97 VAL A O 1
ATOM 676 N N . PRO A 1 98 ? 14.169 -0.087 -6.865 1.00 91.56 98 PRO A N 1
ATOM 677 C CA . PRO A 1 98 ? 15.011 0.073 -8.050 1.00 91.56 98 PRO A CA 1
ATOM 678 C C . PRO A 1 98 ? 15.468 -1.251 -8.661 1.00 91.56 98 PRO A C 1
ATOM 680 O O . PRO A 1 98 ? 15.523 -2.289 -7.991 1.00 91.56 98 PRO A O 1
ATOM 683 N N . ASP A 1 99 ? 15.840 -1.219 -9.936 1.00 88.88 99 ASP A N 1
ATOM 684 C CA . ASP A 1 99 ? 16.457 -2.352 -10.620 1.00 88.88 99 ASP A CA 1
ATOM 685 C C . ASP A 1 99 ? 17.764 -2.817 -9.941 1.00 88.88 99 ASP A C 1
ATOM 687 O O . ASP A 1 99 ? 18.271 -2.205 -8.999 1.00 88.88 99 ASP A O 1
ATOM 691 N N . ALA A 1 100 ? 18.317 -3.942 -10.396 1.00 86.00 100 ALA A N 1
ATOM 692 C CA . ALA A 1 100 ? 19.548 -4.486 -9.825 1.00 86.00 100 ALA A CA 1
ATOM 693 C C . ALA A 1 100 ? 20.796 -3.617 -10.099 1.00 86.00 100 ALA A C 1
ATOM 695 O O . ALA A 1 100 ? 21.781 -3.742 -9.371 1.00 86.00 100 ALA A O 1
ATOM 696 N N . LYS A 1 101 ? 20.770 -2.746 -11.120 1.00 87.50 101 LYS A N 1
ATOM 697 C CA . LYS A 1 101 ? 21.883 -1.856 -11.494 1.00 87.50 101 LYS A CA 1
ATOM 698 C C . LYS A 1 101 ? 21.802 -0.480 -10.832 1.00 87.50 101 LYS A C 1
ATOM 700 O O . LYS A 1 101 ? 22.751 0.287 -10.963 1.00 87.50 101 LYS A O 1
ATOM 705 N N . TRP A 1 102 ? 20.713 -0.180 -10.117 1.00 87.31 102 TRP A N 1
ATOM 706 C CA . TRP A 1 102 ? 20.458 1.111 -9.464 1.00 87.31 102 TRP A CA 1
ATOM 707 C C . TRP A 1 102 ? 20.412 2.309 -10.424 1.00 87.31 102 TRP A C 1
ATOM 709 O O . TRP A 1 102 ? 20.660 3.441 -10.012 1.00 87.31 102 TRP A O 1
ATOM 719 N N . ASN A 1 103 ? 20.073 2.073 -11.694 1.00 88.81 103 ASN A N 1
ATOM 720 C CA . ASN A 1 103 ? 19.972 3.131 -12.702 1.00 88.81 103 ASN A CA 1
ATOM 721 C C . ASN A 1 103 ? 18.589 3.798 -12.731 1.00 88.81 103 ASN A C 1
ATOM 723 O O . ASN A 1 103 ? 18.424 4.870 -13.313 1.00 88.81 103 ASN A O 1
ATOM 727 N N . THR A 1 104 ? 17.596 3.164 -12.099 1.00 92.12 104 THR A N 1
ATOM 728 C CA . THR A 1 104 ? 16.211 3.627 -12.094 1.00 92.12 104 THR A CA 1
ATOM 729 C C . THR A 1 104 ? 15.814 4.164 -10.718 1.00 92.12 104 THR A C 1
ATOM 731 O O . THR A 1 104 ? 15.748 3.418 -9.739 1.00 92.12 104 THR A O 1
ATOM 734 N N . ARG A 1 105 ? 15.479 5.458 -10.634 1.00 93.00 105 ARG A N 1
ATOM 735 C CA . ARG A 1 105 ? 14.839 6.048 -9.442 1.00 93.00 105 ARG A CA 1
ATOM 736 C C . ARG A 1 105 ? 13.335 5.778 -9.438 1.00 93.00 105 ARG A C 1
ATOM 738 O O . ARG A 1 105 ? 12.714 5.714 -10.497 1.00 93.00 105 ARG A O 1
ATOM 745 N N . LEU A 1 106 ? 12.739 5.705 -8.248 1.00 94.56 106 LEU A N 1
ATOM 746 C CA . LEU A 1 106 ? 11.287 5.624 -8.072 1.00 94.56 106 LEU A CA 1
ATOM 747 C C . LEU A 1 106 ? 10.699 6.980 -7.669 1.00 94.56 106 LEU A C 1
ATOM 749 O O . LEU A 1 106 ? 11.211 7.639 -6.768 1.00 94.56 106 LEU A O 1
ATOM 753 N N . LEU A 1 107 ? 9.588 7.360 -8.299 1.00 93.25 107 LEU A N 1
ATOM 754 C CA . LEU A 1 107 ? 8.762 8.519 -7.960 1.00 93.25 107 LEU A CA 1
ATOM 755 C C . LEU A 1 107 ? 7.289 8.104 -7.848 1.00 93.25 107 LEU A C 1
ATOM 757 O O . LEU A 1 107 ? 6.833 7.185 -8.528 1.00 93.25 107 LEU A O 1
ATOM 761 N N . ALA A 1 108 ? 6.505 8.805 -7.029 1.00 90.94 108 ALA A N 1
ATOM 762 C CA . ALA A 1 108 ? 5.055 8.618 -7.008 1.00 90.94 108 ALA A CA 1
ATOM 763 C C . ALA A 1 108 ? 4.425 9.057 -8.346 1.00 90.94 108 ALA A C 1
ATOM 765 O O . ALA A 1 108 ? 4.826 10.073 -8.913 1.00 90.94 108 ALA A O 1
ATOM 766 N N . ALA A 1 109 ? 3.400 8.339 -8.822 1.00 94.44 109 ALA A N 1
ATOM 767 C CA . ALA A 1 109 ? 2.640 8.703 -10.022 1.00 94.44 109 ALA A CA 1
ATOM 768 C C . ALA A 1 109 ? 1.216 9.176 -9.646 1.00 94.44 109 ALA A C 1
ATOM 770 O O . ALA A 1 109 ? 0.246 8.425 -9.811 1.00 94.44 109 ALA A O 1
ATOM 771 N N . PRO A 1 110 ? 1.046 10.409 -9.117 1.00 92.50 110 PRO A N 1
ATOM 772 C CA . PRO A 1 110 ? -0.245 10.886 -8.612 1.00 92.50 110 PRO A CA 1
ATOM 773 C C . PRO A 1 110 ? -1.314 10.978 -9.708 1.00 92.50 110 PRO A C 1
ATOM 775 O O . PRO A 1 110 ? -2.473 10.683 -9.447 1.00 92.50 110 PRO A O 1
ATOM 778 N N . PHE A 1 111 ? -0.924 11.291 -10.948 1.00 93.56 111 PHE A N 1
ATOM 779 C CA . PHE A 1 111 ? -1.824 11.352 -12.109 1.00 93.56 111 PHE A CA 1
ATOM 780 C C . PHE A 1 111 ? -2.460 9.995 -12.481 1.00 93.56 111 PHE A C 1
ATOM 782 O O . PHE A 1 111 ? -3.438 9.966 -13.222 1.00 93.56 111 PHE A O 1
ATOM 789 N N . ALA A 1 112 ? -1.909 8.879 -11.989 1.00 94.50 112 ALA A N 1
ATOM 790 C CA . ALA A 1 112 ? -2.387 7.519 -12.247 1.00 94.50 112 ALA A CA 1
ATOM 791 C C . ALA A 1 112 ? -2.910 6.803 -10.981 1.00 94.50 112 ALA A C 1
ATOM 793 O O . ALA A 1 112 ? -3.330 5.642 -11.066 1.00 94.50 112 ALA A O 1
ATOM 794 N N . SER A 1 113 ? -2.906 7.487 -9.831 1.00 94.62 113 SER A N 1
ATOM 795 C CA . SER A 1 113 ? -3.271 6.959 -8.507 1.00 94.62 113 SER A CA 1
ATOM 796 C C . SER A 1 113 ? -4.626 7.507 -8.016 1.00 94.62 113 SER A C 1
ATOM 798 O O . SER A 1 113 ? -5.118 8.491 -8.570 1.00 94.62 113 SER A O 1
ATOM 800 N N . PRO A 1 114 ? -5.255 6.903 -6.986 1.00 93.19 114 PRO A N 1
ATOM 801 C CA . PRO A 1 114 ? -6.499 7.411 -6.407 1.00 93.19 114 PRO A CA 1
ATOM 802 C C . PRO A 1 114 ? -6.326 8.803 -5.785 1.00 93.19 114 PRO A C 1
ATOM 804 O O . PRO A 1 114 ? -5.306 9.097 -5.160 1.00 93.19 114 PRO A O 1
ATOM 807 N N . THR A 1 115 ? -7.345 9.650 -5.930 1.00 90.94 115 THR A N 1
ATOM 808 C CA . THR A 1 115 ? -7.351 11.043 -5.448 1.00 90.94 115 THR A CA 1
ATOM 809 C C . THR A 1 115 ? -8.267 11.275 -4.245 1.00 90.94 115 THR A C 1
ATOM 811 O O . THR A 1 115 ? -8.310 12.386 -3.720 1.00 90.94 115 THR A O 1
ATOM 814 N N . ASP A 1 116 ? -8.994 10.256 -3.779 1.00 89.94 116 ASP A N 1
ATOM 815 C CA . ASP A 1 116 ? -9.917 10.390 -2.657 1.00 89.94 116 ASP A CA 1
ATOM 816 C C . ASP A 1 116 ? -9.191 10.573 -1.313 1.00 89.94 116 ASP A C 1
ATOM 818 O O . ASP A 1 116 ? -8.124 10.010 -1.041 1.00 89.94 116 ASP A O 1
ATOM 822 N N . THR A 1 117 ? -9.789 11.382 -0.439 1.00 86.06 117 THR A N 1
ATOM 823 C CA . THR A 1 117 ? -9.193 11.790 0.841 1.00 86.06 117 THR A CA 1
ATOM 824 C C . THR A 1 117 ? -8.910 10.610 1.771 1.00 86.06 117 THR A C 1
ATOM 826 O O . THR A 1 117 ? -7.915 10.632 2.495 1.00 86.06 117 THR A O 1
ATOM 829 N N . ALA A 1 118 ? -9.751 9.572 1.760 1.00 85.94 118 ALA A N 1
ATOM 830 C CA . ALA A 1 118 ? -9.577 8.398 2.609 1.00 85.94 118 ALA A CA 1
ATOM 831 C C . ALA A 1 118 ? -8.361 7.572 2.164 1.00 85.94 118 ALA A C 1
ATOM 833 O O . ALA A 1 118 ? -7.427 7.381 2.944 1.00 85.94 118 ALA A O 1
ATOM 834 N N . THR A 1 119 ? -8.309 7.170 0.893 1.00 88.56 119 THR A N 1
ATOM 835 C CA . THR A 1 119 ? -7.213 6.364 0.333 1.00 88.56 119 THR A CA 1
ATOM 836 C C . THR A 1 119 ? -5.878 7.107 0.364 1.00 88.56 119 THR A C 1
ATOM 838 O O . THR A 1 119 ? -4.851 6.518 0.702 1.00 88.56 119 THR A O 1
ATOM 841 N N . THR A 1 120 ? -5.867 8.416 0.094 1.00 89.00 120 THR A N 1
ATOM 842 C CA . THR A 1 120 ? -4.646 9.236 0.205 1.00 89.00 120 THR A CA 1
ATOM 843 C C . THR A 1 120 ? -4.179 9.421 1.656 1.00 89.00 120 THR A C 1
ATOM 845 O O . THR A 1 120 ? -2.972 9.434 1.905 1.00 89.00 120 THR A O 1
ATOM 848 N N . THR A 1 121 ? -5.093 9.504 2.630 1.00 87.06 121 THR A N 1
ATOM 849 C CA . THR A 1 121 ? -4.754 9.524 4.068 1.00 87.06 121 THR A CA 1
ATOM 850 C C . THR A 1 121 ? -4.203 8.175 4.527 1.00 87.06 121 THR A C 1
ATOM 852 O O . THR A 1 121 ? -3.176 8.138 5.205 1.00 87.06 121 THR A O 1
ATOM 855 N N . ALA A 1 122 ? -4.829 7.072 4.110 1.00 88.44 122 ALA A N 1
ATOM 856 C CA . ALA A 1 122 ? -4.365 5.719 4.391 1.00 88.44 122 ALA A CA 1
ATOM 857 C C . ALA A 1 122 ? -2.958 5.483 3.828 1.00 88.44 122 ALA A C 1
ATOM 859 O O . ALA A 1 122 ? -2.072 5.064 4.565 1.00 88.44 122 ALA A O 1
ATOM 860 N N . MET A 1 123 ? -2.710 5.848 2.565 1.00 88.94 123 MET A N 1
ATOM 861 C CA . MET A 1 123 ? -1.389 5.696 1.949 1.00 88.94 123 MET A CA 1
ATOM 862 C C . MET A 1 123 ? -0.314 6.539 2.650 1.00 88.94 123 MET A C 1
ATOM 864 O O . MET A 1 123 ? 0.788 6.053 2.899 1.00 88.94 123 MET A O 1
ATOM 868 N N . LYS A 1 124 ? -0.630 7.780 3.052 1.00 86.94 124 LYS A N 1
ATOM 869 C CA . LYS A 1 124 ? 0.283 8.592 3.878 1.00 86.94 124 LYS A CA 1
ATOM 870 C C . LYS A 1 124 ? 0.593 7.915 5.213 1.00 86.94 124 LYS A C 1
ATOM 872 O O . LYS A 1 124 ? 1.752 7.912 5.621 1.00 86.94 124 LYS A O 1
ATOM 877 N N . ALA A 1 125 ? -0.402 7.319 5.867 1.00 85.94 125 ALA A N 1
ATOM 878 C CA . ALA A 1 125 ? -0.194 6.604 7.120 1.00 85.94 125 ALA A CA 1
ATOM 879 C C . ALA A 1 125 ? 0.645 5.326 6.937 1.00 85.94 125 ALA A C 1
ATOM 881 O O . ALA A 1 125 ? 1.560 5.108 7.722 1.00 85.94 125 ALA A O 1
ATOM 882 N N . VAL A 1 126 ? 0.415 4.547 5.874 1.00 86.88 126 VAL A N 1
ATOM 883 C CA . VAL A 1 126 ? 1.224 3.370 5.497 1.00 86.88 126 VAL A CA 1
ATOM 884 C C . VAL A 1 126 ? 2.684 3.755 5.218 1.00 86.88 126 VAL A C 1
ATOM 886 O O . VAL A 1 126 ? 3.599 3.140 5.754 1.00 86.88 126 VAL A O 1
ATOM 889 N N . ALA A 1 127 ? 2.935 4.827 4.458 1.00 84.56 127 ALA A N 1
ATOM 890 C CA . ALA A 1 127 ? 4.300 5.305 4.202 1.00 84.56 127 ALA A CA 1
ATOM 891 C C . ALA A 1 127 ? 5.048 5.744 5.480 1.00 84.56 127 ALA A C 1
ATOM 893 O O . ALA A 1 127 ? 6.274 5.699 5.523 1.00 84.56 127 ALA A O 1
ATOM 894 N N . ASN A 1 128 ? 4.320 6.166 6.521 1.00 84.62 128 ASN A N 1
ATOM 895 C CA . ASN A 1 128 ? 4.878 6.713 7.763 1.00 84.62 128 ASN A CA 1
ATOM 896 C C . ASN A 1 128 ? 4.712 5.790 8.988 1.00 84.62 128 ASN A C 1
ATOM 898 O O . ASN A 1 128 ? 5.171 6.132 10.082 1.00 84.62 128 ASN A O 1
ATOM 902 N N . SER A 1 129 ? 4.093 4.614 8.843 1.00 78.50 129 SER A N 1
ATOM 903 C CA . SER A 1 129 ? 3.972 3.615 9.917 1.00 78.50 129 SER A CA 1
ATOM 904 C C . SER A 1 129 ? 5.342 3.080 10.347 1.00 78.50 129 SER A C 1
ATOM 906 O O . SER A 1 129 ? 5.535 2.646 11.486 1.00 78.50 129 SER A O 1
ATOM 908 N N . GLY A 1 130 ? 6.320 3.164 9.441 1.00 76.50 130 GLY A N 1
ATOM 909 C CA . GLY A 1 130 ? 7.645 2.587 9.592 1.00 76.50 130 GLY A CA 1
ATOM 910 C C . GLY A 1 130 ? 7.713 1.134 9.134 1.00 76.50 130 GLY A C 1
ATOM 911 O O . GLY A 1 130 ? 8.654 0.446 9.523 1.00 76.50 130 GLY A O 1
ATOM 912 N N . ILE A 1 131 ? 6.757 0.650 8.334 1.00 77.88 131 ILE A N 1
ATOM 913 C CA . ILE A 1 131 ? 6.811 -0.683 7.721 1.00 77.88 131 ILE A CA 1
ATOM 914 C C . ILE A 1 131 ? 8.094 -0.902 6.908 1.00 77.88 131 ILE A C 1
ATOM 916 O O . ILE A 1 131 ? 8.752 -1.917 7.105 1.00 77.88 131 ILE A O 1
ATOM 920 N N . LEU A 1 132 ? 8.535 0.087 6.122 1.00 74.06 132 LEU A N 1
ATOM 921 C CA . LEU A 1 132 ? 9.830 0.086 5.423 1.00 74.06 132 LEU A CA 1
ATOM 922 C C . LEU A 1 132 ? 11.025 0.442 6.335 1.00 74.06 132 LEU A C 1
ATOM 924 O O . LEU A 1 132 ? 12.071 0.829 5.837 1.00 74.06 132 LEU A O 1
ATOM 928 N N . SER A 1 133 ? 10.902 0.372 7.666 1.00 61.81 133 SER A N 1
ATOM 929 C CA . SER A 1 133 ? 12.037 0.590 8.584 1.00 61.81 133 SER A CA 1
ATOM 930 C C . SER A 1 133 ? 13.224 -0.321 8.224 1.00 61.81 133 SER A C 1
ATOM 932 O O . SER A 1 133 ? 12.982 -1.465 7.846 1.00 61.81 133 SER A O 1
ATOM 934 N N . PRO A 1 134 ? 14.493 0.096 8.429 1.00 56.88 134 PRO A N 1
ATOM 935 C CA . PRO A 1 134 ? 15.675 -0.751 8.205 1.00 56.88 134 PRO A CA 1
ATOM 936 C C . PRO A 1 134 ? 15.684 -2.100 8.952 1.00 56.88 134 PRO A C 1
ATOM 938 O O . PRO A 1 134 ? 16.495 -2.965 8.647 1.00 56.88 134 PRO A O 1
ATOM 941 N N . GLN A 1 135 ? 14.806 -2.282 9.945 1.00 50.34 135 GLN A N 1
ATOM 942 C CA . GLN A 1 135 ? 14.594 -3.552 10.655 1.00 50.34 135 GLN A CA 1
ATOM 943 C C . GLN A 1 135 ? 13.697 -4.548 9.895 1.00 50.34 135 GLN A C 1
ATOM 945 O O . GLN A 1 135 ? 13.601 -5.713 10.279 1.00 50.34 135 GLN A O 1
ATOM 950 N N . THR A 1 136 ? 12.988 -4.098 8.862 1.00 59.59 136 THR A N 1
ATOM 951 C CA . THR A 1 136 ? 12.211 -4.954 7.966 1.00 59.59 136 THR A CA 1
ATOM 952 C C . THR A 1 136 ? 13.148 -5.482 6.889 1.00 59.59 136 THR A C 1
ATOM 954 O O . THR A 1 136 ? 13.775 -4.702 6.175 1.00 59.59 136 THR A O 1
ATOM 957 N N . GLN A 1 137 ? 13.241 -6.806 6.764 1.00 59.97 137 GLN A N 1
ATOM 958 C CA . GLN A 1 137 ? 14.026 -7.445 5.710 1.00 59.97 137 GLN A CA 1
ATOM 959 C C . GLN A 1 137 ? 13.344 -7.225 4.355 1.00 59.97 137 GLN A C 1
ATOM 961 O O . GLN A 1 137 ? 12.462 -7.981 3.954 1.00 59.97 137 GLN A O 1
ATOM 966 N N . LEU A 1 138 ? 13.757 -6.173 3.649 1.00 69.88 138 LEU A N 1
ATOM 967 C CA . LEU A 1 138 ? 13.537 -6.076 2.210 1.00 69.88 138 LEU A CA 1
ATOM 968 C C . LEU A 1 138 ? 14.353 -7.180 1.507 1.00 69.88 138 LEU A C 1
ATOM 970 O O . LEU A 1 138 ? 15.416 -7.554 2.007 1.00 69.88 138 LEU A O 1
ATOM 974 N N . PRO A 1 139 ? 13.899 -7.724 0.363 1.00 64.44 139 PRO A N 1
ATOM 975 C CA . PRO A 1 139 ? 14.685 -8.710 -0.373 1.00 64.44 139 PRO A CA 1
ATOM 976 C C . PRO A 1 139 ? 16.019 -8.137 -0.875 1.00 64.44 139 PRO A C 1
ATOM 978 O O . PRO A 1 139 ? 16.062 -7.245 -1.725 1.00 64.44 139 PRO A O 1
ATOM 981 N N . GLY A 1 140 ? 17.118 -8.690 -0.357 1.00 63.94 140 GLY A N 1
ATOM 982 C CA . GLY A 1 140 ? 18.476 -8.194 -0.583 1.00 63.94 140 GLY A CA 1
ATOM 983 C C . GLY A 1 140 ? 18.799 -6.929 0.222 1.00 63.94 140 GLY A C 1
ATOM 984 O O . GLY A 1 140 ? 17.983 -6.419 0.981 1.00 63.94 140 GLY A O 1
ATOM 985 N N . ASN A 1 141 ? 20.002 -6.381 0.035 1.00 66.62 141 ASN A N 1
ATOM 986 C CA . ASN A 1 141 ? 20.474 -5.190 0.759 1.00 66.62 141 ASN A CA 1
ATOM 987 C C . ASN A 1 141 ? 19.854 -3.876 0.233 1.00 66.62 141 ASN A C 1
ATOM 989 O O . ASN A 1 141 ? 20.554 -2.876 0.087 1.00 66.62 141 ASN A O 1
ATOM 993 N N . VAL A 1 142 ? 18.563 -3.874 -0.111 1.00 77.19 142 VAL A N 1
ATOM 994 C CA . VAL A 1 142 ? 17.861 -2.686 -0.613 1.00 77.19 142 VAL A CA 1
ATOM 995 C C . VAL A 1 142 ? 17.618 -1.706 0.540 1.00 77.19 142 VAL A C 1
ATOM 997 O O . VAL A 1 142 ? 16.962 -2.075 1.515 1.00 77.19 142 VAL A O 1
ATOM 1000 N N . PRO A 1 143 ? 18.079 -0.445 0.449 1.00 77.81 143 PRO A N 1
ATOM 1001 C CA . PRO A 1 143 ? 17.773 0.563 1.451 1.00 77.81 143 PRO A CA 1
ATOM 1002 C C . PRO A 1 143 ? 16.276 0.881 1.526 1.00 77.81 143 PRO A C 1
ATOM 1004 O O . PRO A 1 143 ? 15.641 1.218 0.527 1.00 77.81 143 PRO A O 1
ATOM 1007 N N . ALA A 1 144 ? 15.757 0.890 2.753 1.00 81.25 144 ALA A N 1
ATOM 1008 C CA . ALA A 1 144 ? 14.436 1.386 3.149 1.00 81.25 144 ALA A CA 1
ATOM 1009 C C . ALA A 1 144 ? 13.939 2.607 2.348 1.00 81.25 144 ALA A C 1
ATOM 1011 O O . ALA A 1 144 ? 12.825 2.617 1.833 1.00 81.25 144 ALA A O 1
ATOM 1012 N N . ALA A 1 145 ? 14.792 3.631 2.227 1.00 81.81 145 ALA A N 1
ATOM 1013 C CA . ALA A 1 145 ? 14.475 4.916 1.603 1.00 81.81 145 ALA A CA 1
ATOM 1014 C C . ALA A 1 145 ? 14.294 4.861 0.073 1.00 81.81 145 ALA A C 1
ATOM 1016 O O . ALA A 1 145 ? 13.863 5.845 -0.522 1.00 81.81 145 ALA A O 1
ATOM 1017 N N . GLN A 1 146 ? 14.642 3.741 -0.566 1.00 85.56 146 GLN A N 1
ATOM 1018 C CA . GLN A 1 146 ? 14.497 3.528 -2.008 1.00 85.56 146 GLN A CA 1
ATOM 1019 C C . GLN A 1 146 ? 13.326 2.595 -2.347 1.00 85.56 146 GLN A C 1
ATOM 1021 O O . GLN A 1 146 ? 13.011 2.428 -3.520 1.00 85.56 146 GLN A O 1
ATOM 1026 N N . ALA A 1 147 ? 12.657 2.009 -1.351 1.00 89.62 147 ALA A N 1
ATOM 1027 C CA . ALA A 1 147 ? 11.461 1.199 -1.550 1.00 89.62 147 ALA A CA 1
ATOM 1028 C C . ALA A 1 147 ? 10.183 2.057 -1.535 1.00 89.62 147 ALA A C 1
ATOM 1030 O O . ALA A 1 147 ? 10.065 3.018 -0.776 1.00 89.62 147 ALA A O 1
ATOM 1031 N N . VAL A 1 148 ? 9.196 1.682 -2.349 1.00 92.44 148 VAL A N 1
ATOM 1032 C CA . VAL A 1 148 ? 7.876 2.324 -2.419 1.00 92.44 148 VAL A CA 1
ATOM 1033 C C . VAL A 1 148 ? 6.794 1.260 -2.279 1.00 92.44 148 VAL A C 1
ATOM 1035 O O . VAL A 1 148 ? 6.777 0.277 -3.015 1.00 92.44 148 VAL A O 1
ATOM 1038 N N . ILE A 1 149 ? 5.861 1.467 -1.352 1.00 93.12 149 ILE A N 1
ATOM 1039 C CA . ILE A 1 149 ? 4.666 0.626 -1.221 1.00 93.12 149 ILE A CA 1
ATOM 1040 C C . ILE A 1 149 ? 3.636 1.120 -2.233 1.00 93.12 149 ILE A C 1
ATOM 1042 O O . ILE A 1 149 ? 3.325 2.311 -2.272 1.00 93.12 149 ILE A O 1
ATOM 1046 N N . VAL A 1 150 ? 3.088 0.204 -3.026 1.00 94.50 150 VAL A N 1
ATOM 1047 C CA . VAL A 1 150 ? 2.066 0.477 -4.038 1.00 94.50 150 VAL A CA 1
ATOM 1048 C C . VAL A 1 150 ? 0.835 -0.380 -3.724 1.00 94.50 150 VAL A C 1
ATOM 1050 O O . VAL A 1 150 ? 0.767 -1.549 -4.122 1.00 94.50 150 VAL A O 1
ATOM 1053 N N . PRO A 1 151 ? -0.144 0.160 -2.977 1.00 94.12 151 PRO A N 1
ATOM 1054 C CA . PRO A 1 151 ? -1.395 -0.538 -2.703 1.00 94.12 151 PRO A CA 1
ATOM 1055 C C . PRO A 1 151 ? -2.259 -0.741 -3.959 1.00 94.12 151 PRO A C 1
ATOM 1057 O O . PRO A 1 151 ? -1.988 -0.136 -5.000 1.00 94.12 151 PRO A O 1
ATOM 1060 N N . PRO A 1 152 ? -3.342 -1.530 -3.870 1.00 93.06 152 PRO A N 1
ATOM 1061 C CA . PRO A 1 152 ? -4.329 -1.671 -4.939 1.00 93.06 152 PRO A CA 1
ATOM 1062 C C . PRO A 1 152 ? -4.795 -0.322 -5.502 1.00 93.06 152 PRO A C 1
ATOM 1064 O O . PRO A 1 152 ? -5.165 0.590 -4.757 1.00 93.06 152 PRO A O 1
ATOM 1067 N N . GLY A 1 153 ? -4.763 -0.190 -6.827 1.00 93.00 153 GLY A N 1
ATOM 1068 C CA . GLY A 1 153 ? -5.144 1.011 -7.570 1.00 93.00 153 GLY A CA 1
ATOM 1069 C C . GLY A 1 153 ? -4.071 2.103 -7.672 1.00 93.00 153 GLY A C 1
ATOM 1070 O O . GLY A 1 153 ? -4.217 2.988 -8.520 1.00 93.00 153 GLY A O 1
ATOM 1071 N N . TRP A 1 154 ? -3.004 2.057 -6.865 1.00 95.62 154 TRP A N 1
ATOM 1072 C CA . TRP A 1 154 ? -1.915 3.042 -6.887 1.00 95.62 154 TRP A CA 1
ATOM 1073 C C . TRP A 1 154 ? -0.909 2.791 -8.008 1.00 95.62 154 TRP A C 1
ATOM 1075 O O . TRP A 1 154 ? -0.790 1.681 -8.529 1.00 95.62 154 TRP A O 1
ATOM 1085 N N . ALA A 1 155 ? -0.160 3.838 -8.356 1.00 96.25 155 ALA A N 1
ATOM 1086 C CA . ALA A 1 155 ? 0.887 3.780 -9.361 1.00 96.25 155 ALA A CA 1
ATOM 1087 C C . ALA A 1 155 ? 2.206 4.420 -8.898 1.00 96.25 155 ALA A C 1
ATOM 1089 O O . ALA A 1 155 ? 2.233 5.422 -8.176 1.00 96.25 155 ALA A O 1
ATOM 1090 N N . VAL A 1 156 ? 3.307 3.851 -9.384 1.00 96.50 156 VAL A N 1
ATOM 1091 C CA . VAL A 1 156 ? 4.684 4.316 -9.197 1.00 96.50 156 VAL A CA 1
ATOM 1092 C C . VAL A 1 156 ? 5.350 4.487 -10.562 1.00 96.50 156 VAL A C 1
ATOM 1094 O O . VAL A 1 156 ? 5.010 3.809 -11.532 1.00 96.50 156 VAL A O 1
ATOM 1097 N N . CYS A 1 157 ? 6.286 5.421 -10.639 1.00 97.19 157 CYS A N 1
ATOM 1098 C CA . CYS A 1 157 ? 7.051 5.752 -11.827 1.00 97.19 157 CYS A CA 1
ATOM 1099 C C . CYS A 1 157 ? 8.524 5.391 -11.606 1.00 97.19 157 CYS A C 1
ATOM 1101 O O . CYS A 1 157 ? 9.160 5.957 -10.719 1.00 97.19 157 CYS A O 1
ATOM 1103 N N . GLY A 1 158 ? 9.060 4.467 -12.401 1.00 96.69 158 GLY A N 1
ATOM 1104 C CA . GLY A 1 158 ? 10.500 4.263 -12.546 1.00 96.69 158 GLY A CA 1
ATOM 1105 C C . GLY A 1 158 ? 11.055 5.178 -13.638 1.00 96.69 158 GLY A C 1
ATOM 1106 O O . GLY A 1 158 ? 10.478 5.223 -14.723 1.00 96.69 158 GLY A O 1
ATOM 1107 N N . LEU A 1 159 ? 12.153 5.893 -13.378 1.00 96.31 159 LEU A N 1
ATOM 1108 C CA . LEU A 1 159 ? 12.853 6.728 -14.367 1.00 96.31 159 LEU A CA 1
ATOM 1109 C C . LEU A 1 159 ? 14.353 6.443 -14.394 1.00 96.31 159 LEU A C 1
ATOM 1111 O O . LEU A 1 159 ? 14.975 6.420 -13.331 1.00 96.31 159 LEU A O 1
ATOM 1115 N N . THR A 1 160 ? 14.933 6.331 -15.590 1.00 94.62 160 THR A N 1
ATOM 1116 C CA . THR A 1 160 ? 16.390 6.422 -15.784 1.00 94.62 160 THR A CA 1
ATOM 1117 C C . THR A 1 160 ? 16.833 7.881 -15.864 1.00 94.62 160 THR A C 1
ATOM 1119 O O . THR A 1 160 ? 16.056 8.758 -16.245 1.00 94.62 160 THR A O 1
ATOM 1122 N N . ASP A 1 161 ? 18.101 8.151 -15.549 1.00 89.88 161 ASP A N 1
ATOM 1123 C CA . ASP A 1 161 ? 18.735 9.443 -15.861 1.00 89.88 161 ASP A CA 1
ATOM 1124 C C . ASP A 1 161 ? 19.443 9.453 -17.224 1.00 89.88 161 ASP A C 1
ATOM 1126 O O . ASP A 1 161 ? 19.662 10.519 -17.802 1.00 89.88 161 ASP A O 1
ATOM 1130 N N . SER A 1 162 ? 19.756 8.279 -17.783 1.00 90.38 162 SER A N 1
ATOM 1131 C CA . SER A 1 162 ? 20.331 8.162 -19.122 1.00 90.38 162 SER A CA 1
ATOM 1132 C C . SER A 1 162 ? 19.282 7.853 -20.188 1.00 90.38 162 SER A C 1
ATOM 1134 O O . SER A 1 162 ? 18.478 6.929 -20.054 1.00 90.38 162 SER A O 1
ATOM 1136 N N . ALA A 1 163 ? 19.372 8.566 -21.313 1.00 89.00 163 ALA A N 1
ATOM 1137 C CA . ALA A 1 163 ? 18.594 8.296 -22.520 1.00 89.00 163 ALA A CA 1
ATOM 1138 C C . ALA A 1 163 ? 19.018 7.020 -23.274 1.00 89.00 163 ALA A C 1
ATOM 1140 O O . ALA A 1 163 ? 18.343 6.613 -24.218 1.00 89.00 163 ALA A O 1
ATOM 1141 N N . THR A 1 164 ? 20.140 6.401 -22.890 1.00 89.19 164 THR A N 1
ATOM 1142 C CA . THR A 1 164 ? 20.604 5.117 -23.443 1.00 89.19 164 THR A CA 1
ATOM 1143 C C . THR A 1 164 ? 20.170 3.917 -22.604 1.00 89.19 164 THR A C 1
ATOM 1145 O O . THR A 1 164 ? 20.468 2.782 -22.971 1.00 89.19 164 THR A O 1
ATOM 1148 N N . GLU A 1 165 ? 19.521 4.147 -21.463 1.00 91.94 165 GLU A N 1
ATOM 1149 C CA . GLU A 1 165 ? 19.101 3.099 -20.537 1.00 91.94 165 GLU A CA 1
ATOM 1150 C C . GLU A 1 165 ? 17.594 2.859 -20.597 1.00 91.94 165 GLU A C 1
ATOM 1152 O O . GLU A 1 165 ? 16.799 3.759 -20.861 1.00 91.94 165 GLU A O 1
ATOM 1157 N N . VAL A 1 166 ? 17.210 1.614 -20.328 1.00 93.62 166 VAL A N 1
ATOM 1158 C CA . VAL A 1 166 ? 15.815 1.184 -20.230 1.00 93.62 166 VAL A CA 1
ATOM 1159 C C . VAL A 1 166 ? 15.420 1.207 -18.758 1.00 93.62 166 VAL A C 1
ATOM 1161 O O . VAL A 1 166 ? 16.111 0.600 -17.939 1.00 93.62 166 VAL A O 1
ATOM 1164 N N . ALA A 1 167 ? 14.313 1.874 -18.427 1.00 94.69 167 ALA A N 1
ATOM 1165 C CA . ALA A 1 167 ? 13.795 1.910 -17.063 1.00 94.69 167 ALA A CA 1
ATOM 1166 C C . ALA A 1 167 ? 13.420 0.504 -16.592 1.00 94.69 167 ALA A C 1
ATOM 1168 O O . ALA A 1 167 ? 12.699 -0.223 -17.281 1.00 94.69 167 ALA A O 1
ATOM 1169 N N . GLY A 1 168 ? 13.894 0.130 -15.408 1.00 94.12 168 GLY A N 1
ATOM 1170 C CA . GLY A 1 168 ? 13.633 -1.164 -14.798 1.00 94.12 168 GLY A CA 1
ATOM 1171 C C . GLY A 1 168 ? 13.327 -1.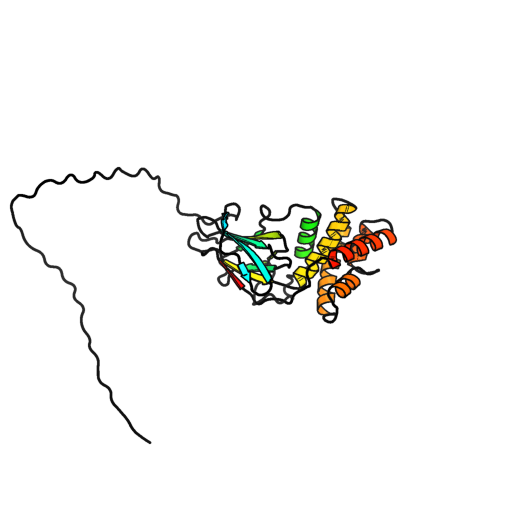018 -13.319 1.00 94.12 168 GLY A C 1
ATOM 1172 O O . GLY A 1 168 ? 13.829 -0.126 -12.647 1.00 94.12 168 GLY A O 1
ATOM 1173 N N . VAL A 1 169 ? 12.499 -1.898 -12.781 1.00 94.06 169 VAL A N 1
ATOM 1174 C CA . VAL A 1 169 ? 12.252 -1.969 -11.340 1.00 94.06 169 VAL A CA 1
ATOM 1175 C C . VAL A 1 169 ? 12.120 -3.422 -10.920 1.00 94.06 169 VAL A C 1
ATOM 1177 O O . VAL A 1 169 ? 11.870 -4.312 -11.736 1.00 94.06 169 VAL A O 1
ATOM 1180 N N . ARG A 1 170 ? 12.257 -3.662 -9.623 1.00 92.38 170 ARG A N 1
ATOM 1181 C CA . ARG A 1 170 ? 11.970 -4.950 -9.001 1.00 92.38 170 ARG A CA 1
ATOM 1182 C C . ARG A 1 170 ? 10.777 -4.813 -8.070 1.00 92.38 170 ARG A C 1
ATOM 1184 O O . ARG A 1 170 ? 10.552 -3.741 -7.512 1.00 92.38 170 ARG A O 1
ATOM 1191 N N . TYR A 1 171 ? 9.993 -5.869 -7.908 1.00 92.06 171 TYR A N 1
ATOM 1192 C CA . TYR A 1 171 ? 8.789 -5.829 -7.080 1.00 92.06 171 TYR A CA 1
ATOM 1193 C C . TYR A 1 171 ? 8.493 -7.174 -6.410 1.00 92.06 171 TYR A C 1
ATOM 1195 O O . TYR A 1 171 ? 8.886 -8.230 -6.900 1.00 92.06 171 TYR A O 1
ATOM 1203 N N . LEU A 1 172 ? 7.778 -7.123 -5.288 1.00 90.88 172 LEU A N 1
ATOM 1204 C CA . LEU A 1 172 ? 7.231 -8.282 -4.578 1.00 90.88 172 LEU A CA 1
ATOM 1205 C C . LEU A 1 172 ? 5.860 -7.940 -3.983 1.00 90.88 172 LEU A C 1
ATOM 1207 O O . LEU A 1 172 ? 5.600 -6.776 -3.677 1.00 90.88 172 LEU A O 1
ATOM 1211 N N . ARG A 1 173 ? 5.005 -8.937 -3.748 1.00 91.69 173 ARG A N 1
ATOM 1212 C CA . ARG A 1 173 ? 3.897 -8.798 -2.791 1.00 91.69 173 ARG A CA 1
ATOM 1213 C C . ARG A 1 173 ? 4.466 -8.868 -1.382 1.00 91.69 173 ARG A C 1
ATOM 1215 O O . ARG A 1 173 ? 5.301 -9.727 -1.107 1.00 91.69 173 ARG A O 1
ATOM 1222 N N . GLU A 1 174 ? 3.948 -8.029 -0.489 1.00 89.75 174 GLU A N 1
ATOM 1223 C CA . GLU A 1 174 ? 4.283 -8.101 0.931 1.00 89.75 174 GLU A CA 1
ATOM 1224 C C . GLU A 1 174 ? 3.010 -8.097 1.806 1.00 89.75 174 GLU A C 1
ATOM 1226 O O . GLU A 1 174 ? 2.091 -7.284 1.627 1.00 89.75 174 GLU A O 1
ATOM 1231 N N . LYS A 1 175 ? 2.935 -9.075 2.717 1.00 90.38 175 LYS A N 1
ATOM 1232 C CA . LYS A 1 175 ? 1.777 -9.395 3.562 1.00 90.38 175 LYS A CA 1
ATOM 1233 C C . LYS A 1 175 ? 1.489 -8.272 4.555 1.00 90.38 175 LYS A C 1
ATOM 1235 O O . LYS A 1 175 ? 0.344 -7.834 4.677 1.00 90.38 175 LYS A O 1
ATOM 1240 N N . THR A 1 176 ? 2.532 -7.750 5.202 1.00 90.88 176 THR A N 1
ATOM 1241 C CA . THR A 1 176 ? 2.433 -6.661 6.185 1.00 90.88 176 THR A CA 1
ATOM 1242 C C . THR A 1 176 ? 1.883 -5.385 5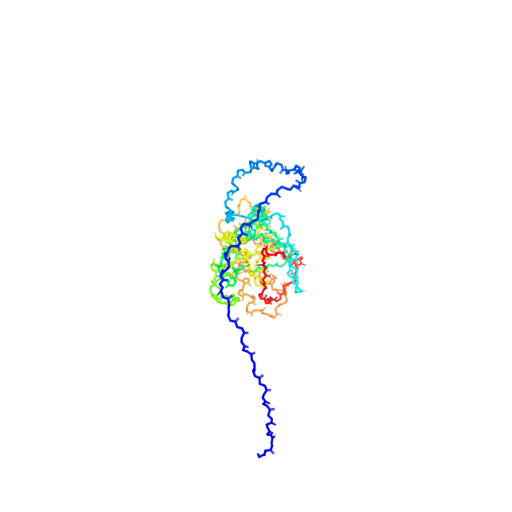.548 1.00 90.88 176 THR A C 1
ATOM 1244 O O . THR A 1 176 ? 0.990 -4.754 6.107 1.00 90.88 176 THR A O 1
ATOM 1247 N N . ALA A 1 177 ? 2.348 -5.034 4.349 1.00 92.06 177 ALA A N 1
ATOM 1248 C CA . ALA A 1 177 ? 1.934 -3.847 3.607 1.00 92.06 177 ALA A CA 1
ATOM 1249 C C . ALA A 1 177 ? 0.475 -3.936 3.161 1.00 92.06 177 ALA A C 1
ATOM 1251 O O . ALA A 1 177 ? -0.237 -2.932 3.167 1.00 92.06 177 ALA A O 1
ATOM 1252 N N . SER A 1 178 ? 0.025 -5.144 2.815 1.00 93.50 178 SER A N 1
ATOM 1253 C CA . SER A 1 178 ? -1.373 -5.419 2.487 1.00 93.50 178 SER A CA 1
ATOM 1254 C C . SER A 1 178 ? -2.260 -5.237 3.723 1.00 93.50 178 SER A C 1
ATOM 1256 O O . SER A 1 178 ? -3.212 -4.459 3.683 1.00 93.50 178 SER A O 1
ATOM 1258 N N . ALA A 1 179 ? -1.893 -5.859 4.849 1.00 93.94 179 ALA A N 1
ATOM 1259 C CA . ALA A 1 179 ? -2.621 -5.751 6.111 1.00 93.94 179 ALA A CA 1
ATOM 1260 C C . ALA A 1 179 ? -2.682 -4.312 6.651 1.00 93.94 179 ALA A C 1
ATOM 1262 O O . ALA A 1 179 ? -3.765 -3.823 6.977 1.00 93.94 179 ALA A O 1
ATOM 1263 N N . GLU A 1 180 ? -1.544 -3.610 6.701 1.00 93.44 180 GLU A N 1
ATOM 1264 C CA . GLU A 1 180 ? -1.485 -2.202 7.103 1.00 93.44 180 GLU A CA 1
ATOM 1265 C C . GLU A 1 180 ? -2.343 -1.330 6.188 1.00 93.44 180 GLU A C 1
ATOM 1267 O O . GLU A 1 180 ? -3.143 -0.536 6.681 1.00 93.44 180 GLU A O 1
ATOM 1272 N N . TYR A 1 181 ? -2.246 -1.486 4.866 1.00 94.00 181 TYR A N 1
ATOM 1273 C CA . TYR A 1 181 ? -3.081 -0.706 3.959 1.00 94.00 181 TYR A CA 1
ATOM 1274 C C . TYR A 1 181 ? -4.573 -0.954 4.185 1.00 94.00 181 TYR A C 1
ATOM 1276 O O . TYR A 1 181 ? -5.331 0.011 4.267 1.00 94.00 181 TYR A O 1
ATOM 1284 N N . PHE A 1 182 ? -5.006 -2.206 4.335 1.00 95.06 182 PHE A N 1
ATOM 1285 C CA . PHE A 1 182 ? -6.416 -2.522 4.548 1.00 95.06 182 PHE A CA 1
ATOM 1286 C C . PHE A 1 182 ? -6.957 -1.946 5.857 1.00 95.06 182 PHE A C 1
ATOM 1288 O O . PHE A 1 182 ? -7.973 -1.249 5.831 1.00 95.06 182 PHE A O 1
ATOM 1295 N N . VAL A 1 183 ? -6.266 -2.153 6.982 1.00 95.00 183 VAL A N 1
ATOM 1296 C CA . VAL A 1 183 ? -6.695 -1.636 8.294 1.00 95.00 183 VAL A CA 1
ATOM 1297 C C . VAL A 1 183 ? -6.720 -0.107 8.292 1.00 95.00 183 VAL A C 1
ATOM 1299 O O . VAL A 1 183 ? -7.716 0.507 8.682 1.00 95.00 183 VAL A O 1
ATOM 1302 N N . LEU A 1 184 ? -5.658 0.536 7.795 1.00 94.38 184 LEU A N 1
ATOM 1303 C CA . LEU A 1 184 ? -5.565 1.995 7.786 1.00 94.38 184 LEU A CA 1
ATOM 1304 C C . LEU A 1 184 ? -6.528 2.631 6.775 1.00 94.38 184 LEU A C 1
ATOM 1306 O O . LEU A 1 184 ? -7.058 3.707 7.055 1.00 94.38 184 LEU A O 1
ATOM 1310 N N . LYS A 1 185 ? -6.831 1.964 5.652 1.00 94.44 185 LYS A N 1
ATOM 1311 C CA . LYS A 1 185 ? -7.879 2.400 4.719 1.00 94.44 185 LYS A CA 1
ATOM 1312 C C . LYS A 1 185 ? -9.270 2.233 5.317 1.00 94.44 185 LYS A C 1
ATOM 1314 O O . LYS A 1 185 ? -10.052 3.173 5.237 1.00 94.44 185 LYS A O 1
ATOM 1319 N N . ALA A 1 186 ? -9.579 1.104 5.954 1.00 94.19 186 ALA A N 1
ATOM 1320 C CA . ALA A 1 186 ? -10.872 0.904 6.604 1.00 94.19 186 ALA A CA 1
ATOM 1321 C C . ALA A 1 186 ? -11.136 2.001 7.651 1.00 94.19 186 ALA A C 1
ATOM 1323 O O . ALA A 1 186 ? -12.208 2.600 7.657 1.00 94.19 186 ALA A O 1
ATOM 1324 N N . LEU A 1 187 ? -10.134 2.351 8.464 1.00 93.12 187 LEU A N 1
ATOM 1325 C CA . LEU A 1 187 ? -10.223 3.450 9.432 1.00 93.12 187 LEU A CA 1
ATOM 1326 C C . LEU A 1 187 ? -10.308 4.835 8.775 1.00 93.12 187 LEU A C 1
ATOM 1328 O O . LEU A 1 187 ? -11.057 5.685 9.255 1.00 93.12 187 LEU A O 1
ATOM 1332 N N . ALA A 1 188 ? -9.573 5.079 7.686 1.00 92.44 188 ALA A N 1
ATOM 1333 C CA . ALA A 1 188 ? -9.636 6.341 6.949 1.00 92.44 188 ALA A CA 1
ATOM 1334 C C . ALA A 1 188 ? -10.984 6.537 6.229 1.00 92.44 188 ALA A C 1
ATOM 1336 O O . ALA A 1 188 ? -11.494 7.657 6.207 1.00 92.44 188 ALA A O 1
ATOM 1337 N N . ASP A 1 189 ? -11.594 5.466 5.709 1.00 92.25 189 ASP A N 1
ATOM 1338 C CA . ASP A 1 189 ? -12.951 5.471 5.147 1.00 92.25 189 ASP A CA 1
ATOM 1339 C C . ASP A 1 189 ? -13.974 5.880 6.224 1.00 92.25 189 ASP A C 1
ATOM 1341 O O . ASP A 1 189 ? -14.813 6.749 5.984 1.00 92.25 189 ASP A O 1
ATOM 1345 N N . GLN A 1 190 ? -13.875 5.309 7.433 1.00 91.00 190 GLN A N 1
ATOM 1346 C CA . GLN A 1 190 ? -14.736 5.691 8.561 1.00 91.00 190 GLN A CA 1
ATOM 1347 C C . GLN A 1 190 ? -14.484 7.133 9.021 1.00 91.00 190 GLN A C 1
ATOM 1349 O O . GLN A 1 190 ? -15.422 7.866 9.331 1.00 91.00 190 GLN A O 1
ATOM 1354 N N . ALA A 1 191 ? -13.224 7.576 9.035 1.00 88.88 191 ALA A N 1
ATOM 1355 C CA . ALA A 1 191 ? -12.877 8.942 9.410 1.00 88.88 191 ALA A CA 1
ATOM 1356 C C . ALA A 1 191 ? -13.447 9.957 8.413 1.00 88.88 191 ALA A C 1
ATOM 1358 O O . ALA A 1 191 ? -13.987 10.984 8.825 1.00 88.88 191 ALA A O 1
ATOM 1359 N N . ALA A 1 192 ? -13.395 9.644 7.115 1.00 87.94 192 ALA A N 1
ATOM 1360 C CA . ALA A 1 192 ? -13.951 10.480 6.061 1.00 87.94 192 ALA A CA 1
ATOM 1361 C C . ALA A 1 192 ? -15.481 10.631 6.157 1.00 87.94 192 ALA A C 1
ATOM 1363 O O . ALA A 1 192 ? -16.001 11.693 5.821 1.00 87.94 192 ALA A O 1
ATOM 1364 N N . ALA A 1 193 ? -16.187 9.614 6.666 1.00 85.81 193 ALA A N 1
ATOM 1365 C CA . ALA A 1 193 ? -17.626 9.676 6.934 1.00 85.81 193 ALA A CA 1
ATOM 1366 C C . ALA A 1 193 ? -17.993 10.532 8.166 1.00 85.81 193 ALA A C 1
ATOM 1368 O O . ALA A 1 193 ? -19.126 10.997 8.266 1.00 85.81 193 ALA A O 1
ATOM 1369 N N . VAL A 1 194 ? -17.053 10.753 9.095 1.00 86.06 194 VAL A N 1
ATOM 1370 C CA . VAL A 1 194 ? -17.266 11.553 10.317 1.00 86.06 194 VAL A CA 1
ATOM 1371 C C . VAL A 1 194 ? -16.796 12.999 10.150 1.00 86.06 194 VAL A C 1
ATOM 1373 O O . VAL A 1 194 ? -17.519 13.926 10.513 1.00 86.06 194 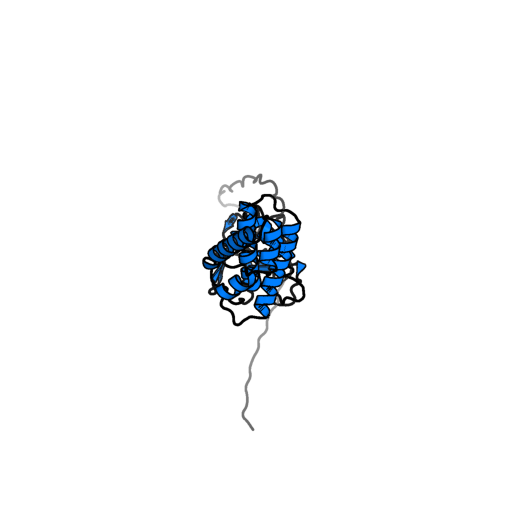VAL A O 1
ATOM 1376 N N . LYS A 1 195 ? -15.565 13.215 9.665 1.00 81.31 195 LYS A N 1
ATOM 1377 C CA . LYS A 1 195 ? -14.936 14.542 9.619 1.00 81.31 195 LYS A CA 1
ATOM 1378 C C . LYS A 1 195 ? -13.804 14.619 8.594 1.00 81.31 195 LYS A C 1
ATOM 1380 O O . LYS A 1 195 ? -12.771 13.968 8.740 1.00 81.31 195 LYS A O 1
ATOM 1385 N N . THR A 1 196 ? -13.955 15.507 7.613 1.00 80.44 196 THR A N 1
ATOM 1386 C CA . THR A 1 196 ? -12.916 15.848 6.630 1.00 80.44 196 THR A CA 1
ATOM 1387 C C . THR A 1 196 ? -12.551 17.341 6.703 1.00 80.44 196 THR A C 1
ATOM 1389 O O . THR A 1 196 ? -13.449 18.179 6.719 1.00 80.44 196 THR A O 1
ATOM 1392 N N . PRO A 1 197 ? -11.252 17.708 6.748 1.00 77.94 197 PRO A N 1
ATOM 1393 C CA . PRO A 1 197 ? -10.101 16.839 6.996 1.00 77.94 197 PRO A CA 1
ATOM 1394 C C . PRO A 1 197 ? -10.099 16.287 8.433 1.00 77.94 197 PRO A C 1
ATOM 1396 O O . PRO A 1 197 ? -10.567 16.936 9.372 1.00 77.94 197 PRO A O 1
ATOM 1399 N N . ALA A 1 198 ? -9.535 15.092 8.612 1.00 82.25 198 ALA A N 1
ATOM 1400 C CA . ALA A 1 198 ? -9.352 14.519 9.940 1.00 82.25 198 ALA A CA 1
ATOM 1401 C C . ALA A 1 198 ? -8.285 15.312 10.738 1.00 82.25 198 ALA A C 1
ATOM 1403 O O . ALA A 1 198 ? -7.286 15.747 10.159 1.00 82.25 198 ALA A O 1
ATOM 1404 N N . PRO A 1 199 ? -8.459 15.511 12.059 1.00 87.25 199 PRO A N 1
ATOM 1405 C CA . PRO A 1 199 ? -7.476 16.174 12.912 1.00 87.25 199 PRO A CA 1
ATOM 1406 C C . PRO A 1 199 ? -6.149 15.404 12.995 1.00 87.25 199 PRO A C 1
ATOM 1408 O O . PRO A 1 199 ? -6.100 14.178 12.897 1.00 87.25 199 PRO A O 1
ATOM 1411 N N . GLN A 1 200 ? -5.062 16.129 13.275 1.00 87.56 200 GLN A N 1
ATOM 1412 C CA . GLN A 1 200 ? -3.715 15.554 13.416 1.00 87.56 200 GLN A CA 1
ATOM 1413 C C . GLN A 1 200 ? -3.613 14.500 14.534 1.00 87.56 200 GLN A C 1
ATOM 1415 O O . GLN A 1 200 ? -2.820 13.566 14.435 1.00 87.56 200 GLN A O 1
ATOM 1420 N N . THR A 1 201 ? -4.450 14.597 15.572 1.00 89.38 201 THR A N 1
ATOM 1421 C CA . THR A 1 201 ? -4.566 13.590 16.641 1.00 89.38 201 THR A CA 1
ATOM 1422 C C . THR A 1 201 ? -4.996 12.222 16.110 1.00 89.38 201 THR A C 1
ATOM 1424 O O . THR A 1 201 ? -4.413 11.210 16.505 1.00 89.38 201 THR A O 1
ATOM 1427 N N . PHE A 1 202 ? -5.942 12.191 15.164 1.00 89.81 202 PHE A N 1
ATOM 1428 C CA . PHE A 1 202 ? -6.349 10.966 14.482 1.00 89.81 202 PHE A CA 1
ATOM 1429 C C . PHE A 1 202 ? -5.221 10.424 13.610 1.00 89.81 202 PHE A C 1
ATOM 1431 O O . PHE A 1 202 ? -4.923 9.239 13.701 1.00 89.81 202 PHE A O 1
ATOM 1438 N N . TYR A 1 203 ? -4.529 11.271 12.839 1.00 89.00 203 TYR A N 1
ATOM 1439 C CA . TYR A 1 203 ? -3.386 10.832 12.028 1.00 89.00 203 TYR A CA 1
ATOM 1440 C C . TYR A 1 203 ? -2.278 10.203 12.893 1.00 89.00 203 TYR A C 1
ATOM 1442 O O . TYR A 1 203 ? -1.818 9.097 12.613 1.00 89.00 203 TYR A O 1
ATOM 1450 N N . ALA A 1 204 ? -1.923 10.828 14.020 1.00 89.75 204 ALA A N 1
ATOM 1451 C CA . ALA A 1 204 ? -0.979 10.264 14.988 1.00 89.75 204 ALA A CA 1
ATOM 1452 C C . ALA A 1 204 ? -1.487 8.968 15.658 1.00 89.75 204 ALA A C 1
ATOM 1454 O O . ALA A 1 204 ? -0.691 8.148 16.120 1.00 89.75 204 ALA A O 1
ATOM 1455 N N . GLY A 1 205 ? -2.804 8.767 15.750 1.00 91.38 205 GLY A N 1
ATOM 1456 C CA . GLY A 1 205 ? -3.419 7.492 16.130 1.00 91.38 205 GLY A CA 1
ATOM 1457 C C . GLY A 1 205 ? -3.322 6.435 15.024 1.00 91.38 205 GLY A C 1
ATOM 1458 O O . GLY A 1 205 ? -2.934 5.302 15.292 1.00 91.38 205 GLY A O 1
ATOM 1459 N N . LEU A 1 206 ? -3.574 6.817 13.773 1.00 91.62 206 LEU A N 1
ATOM 1460 C CA . LEU A 1 206 ? -3.512 5.958 12.590 1.00 91.62 206 LEU A CA 1
ATOM 1461 C C . LEU A 1 206 ? -2.093 5.391 12.389 1.00 91.62 206 LEU A C 1
ATOM 1463 O O . LEU A 1 206 ? -1.929 4.193 12.182 1.00 91.62 206 LEU A O 1
ATOM 1467 N N . LEU A 1 207 ? -1.049 6.203 12.600 1.00 91.75 207 LEU A N 1
ATOM 1468 C CA . LEU A 1 207 ? 0.346 5.729 12.619 1.00 91.75 207 LEU A CA 1
ATOM 1469 C C . LEU A 1 207 ? 0.628 4.703 13.734 1.00 91.75 207 LEU A C 1
ATOM 1471 O O . LEU A 1 207 ? 1.418 3.779 13.538 1.00 91.75 207 LEU A O 1
ATOM 1475 N N . ARG A 1 208 ? -0.003 4.846 14.909 1.00 92.38 208 ARG A N 1
ATOM 1476 C CA . ARG A 1 208 ? 0.108 3.872 16.011 1.00 92.38 208 ARG A CA 1
ATOM 1477 C C . ARG A 1 208 ? -0.645 2.579 15.696 1.00 92.38 208 ARG A C 1
ATOM 1479 O O . ARG A 1 208 ? -0.122 1.507 15.980 1.00 92.38 208 ARG A O 1
ATOM 1486 N N . CYS A 1 209 ? -1.805 2.672 15.051 1.00 93.50 209 CYS A N 1
ATOM 1487 C CA . CYS A 1 209 ? -2.543 1.522 14.536 1.00 93.50 209 CYS A CA 1
ATOM 1488 C C . CYS A 1 209 ? -1.733 0.735 13.488 1.00 93.50 209 CYS A C 1
ATOM 1490 O O . CYS A 1 209 ? -1.649 -0.486 13.584 1.00 93.50 209 CYS A O 1
ATOM 1492 N N . GLY A 1 210 ? -1.046 1.408 12.555 1.00 92.75 210 GLY A N 1
ATOM 1493 C CA . GLY A 1 210 ? -0.180 0.740 11.568 1.00 92.75 210 GLY A CA 1
ATOM 1494 C C . GLY A 1 210 ? 0.971 -0.019 12.233 1.00 92.75 210 GLY A C 1
ATOM 1495 O O . GLY A 1 210 ? 1.182 -1.202 11.979 1.00 92.75 210 GLY A O 1
ATOM 1496 N N . LYS A 1 211 ? 1.641 0.619 13.202 1.00 91.19 211 LYS A N 1
ATOM 1497 C CA . LYS A 1 211 ? 2.678 -0.038 14.017 1.00 91.19 211 LYS A CA 1
ATOM 1498 C C . LYS A 1 211 ? 2.148 -1.260 14.773 1.00 91.19 211 LYS A C 1
ATOM 1500 O O . LYS A 1 211 ? 2.831 -2.279 14.793 1.00 91.19 211 LYS A O 1
ATOM 1505 N N . ALA A 1 212 ? 0.953 -1.167 15.359 1.00 92.31 212 ALA A N 1
ATOM 1506 C CA . ALA A 1 212 ? 0.301 -2.281 16.046 1.00 92.31 212 ALA A CA 1
ATOM 1507 C C . ALA A 1 212 ? -0.077 -3.421 15.085 1.00 92.31 212 ALA A C 1
ATOM 1509 O O . ALA A 1 212 ? 0.149 -4.579 15.411 1.00 92.31 212 ALA A O 1
ATOM 1510 N N . THR A 1 213 ? -0.551 -3.091 13.878 1.00 92.94 213 THR A N 1
ATOM 1511 C CA . THR A 1 213 ? -0.870 -4.049 12.801 1.00 92.94 213 THR A CA 1
ATOM 1512 C C . THR A 1 213 ? 0.341 -4.922 12.473 1.00 92.94 213 THR A C 1
ATOM 1514 O O . THR A 1 213 ? 0.254 -6.148 12.490 1.00 92.94 213 THR A O 1
ATOM 1517 N N . ARG A 1 214 ? 1.510 -4.302 12.272 1.00 90.00 214 ARG A N 1
ATOM 1518 C CA . ARG A 1 214 ? 2.768 -5.021 12.032 1.00 90.00 214 ARG A CA 1
ATOM 1519 C C . ARG A 1 214 ? 3.265 -5.833 13.225 1.00 90.00 214 ARG A C 1
ATOM 1521 O O . ARG A 1 214 ? 3.842 -6.895 13.019 1.00 90.00 214 ARG A O 1
ATOM 1528 N N . LEU A 1 215 ? 3.136 -5.313 14.447 1.00 90.69 215 LEU A N 1
ATOM 1529 C CA . LEU A 1 215 ? 3.568 -6.040 15.646 1.00 90.69 215 LEU A CA 1
ATOM 1530 C C . LEU A 1 215 ? 2.718 -7.297 15.837 1.00 90.69 215 LEU A C 1
ATOM 1532 O O . LEU A 1 215 ? 3.272 -8.387 15.935 1.00 90.69 215 LEU A O 1
ATOM 1536 N N . LEU A 1 216 ? 1.392 -7.166 15.740 1.00 92.50 216 LEU A N 1
ATOM 1537 C CA . LEU A 1 216 ? 0.478 -8.294 15.867 1.00 92.50 216 LEU A CA 1
ATOM 1538 C C . LEU A 1 216 ? 0.714 -9.356 14.777 1.00 92.50 216 LEU A C 1
ATOM 1540 O O . LEU A 1 216 ? 0.729 -10.535 15.105 1.00 92.50 216 LEU A O 1
ATOM 1544 N N . LEU A 1 217 ? 1.009 -8.972 13.524 1.00 89.75 217 LEU A N 1
ATOM 1545 C CA . LEU A 1 217 ? 1.375 -9.938 12.468 1.00 89.75 217 LEU A CA 1
ATOM 1546 C C . LEU A 1 217 ? 2.627 -10.760 12.795 1.00 89.75 217 LEU A C 1
ATOM 1548 O O . LEU A 1 217 ? 2.760 -11.880 12.312 1.00 89.75 217 LEU A O 1
ATOM 1552 N N . LYS A 1 218 ? 3.567 -10.203 13.566 1.00 87.81 218 LYS A N 1
ATOM 1553 C CA . LYS A 1 218 ? 4.798 -10.899 13.973 1.00 87.81 218 LYS A CA 1
ATOM 1554 C C . LYS A 1 218 ? 4.601 -11.740 15.230 1.00 87.81 218 LYS A C 1
ATOM 1556 O O . LYS A 1 218 ? 5.217 -12.790 15.357 1.00 87.81 218 LYS A O 1
ATOM 1561 N N . GLU A 1 219 ? 3.782 -11.259 16.160 1.00 90.88 219 GLU A N 1
ATOM 1562 C CA . GLU A 1 219 ? 3.537 -11.895 17.459 1.00 90.88 219 GLU A CA 1
ATOM 1563 C C . GLU A 1 219 ? 2.484 -13.009 17.381 1.00 90.88 219 GLU A C 1
ATOM 1565 O O . GLU A 1 219 ? 2.542 -13.957 18.159 1.00 90.88 219 GLU A O 1
ATOM 1570 N N . ARG A 1 220 ? 1.531 -12.902 16.446 1.00 91.62 220 ARG A N 1
ATOM 1571 C CA . ARG A 1 220 ? 0.354 -13.771 16.312 1.00 91.62 220 ARG A CA 1
ATOM 1572 C C . ARG A 1 220 ? 0.185 -14.291 14.884 1.00 91.62 220 ARG A C 1
ATOM 1574 O O . ARG A 1 220 ? -0.829 -14.065 14.228 1.00 91.62 220 ARG A O 1
ATOM 1581 N N . VAL A 1 221 ? 1.206 -15.009 14.413 1.00 87.44 221 VAL A N 1
ATOM 1582 C CA . VAL A 1 221 ? 1.217 -15.707 13.108 1.00 87.44 221 VAL A CA 1
ATOM 1583 C C . VAL A 1 221 ? 0.194 -16.851 13.009 1.00 87.44 221 VAL A C 1
ATOM 1585 O O . VAL A 1 221 ? 0.006 -17.411 11.935 1.00 87.44 221 VAL A O 1
ATOM 1588 N N . ASP A 1 222 ? -0.428 -17.217 14.131 1.00 90.44 222 ASP A N 1
ATOM 1589 C CA . ASP A 1 222 ? -1.436 -18.267 14.280 1.00 90.44 222 ASP A CA 1
ATOM 1590 C C . ASP A 1 222 ? -2.871 -17.812 13.965 1.00 90.44 222 ASP A C 1
ATOM 1592 O O . ASP A 1 222 ? -3.728 -18.658 13.713 1.00 90.44 222 ASP A O 1
ATOM 1596 N N . LEU A 1 223 ? -3.142 -16.502 13.991 1.00 91.69 223 LEU A N 1
ATOM 1597 C CA . LEU A 1 223 ? -4.480 -15.954 13.762 1.00 91.69 223 LEU A CA 1
ATOM 1598 C C . LEU A 1 223 ? -4.873 -16.009 12.284 1.00 91.69 223 LEU A C 1
ATOM 1600 O O . LEU A 1 223 ? -4.078 -15.670 11.406 1.00 91.69 223 LEU A O 1
ATOM 1604 N N . GLN A 1 224 ? -6.138 -16.336 12.016 1.00 93.44 224 GLN A N 1
ATOM 1605 C CA . GLN A 1 224 ? -6.730 -16.105 10.700 1.00 93.44 224 GLN A CA 1
ATOM 1606 C C . GLN A 1 224 ? -6.940 -14.604 10.467 1.00 93.44 224 GLN A C 1
ATOM 1608 O O . GLN A 1 224 ? -7.141 -13.841 11.414 1.00 93.44 224 GLN A O 1
ATOM 1613 N N . ASP A 1 225 ? -6.953 -14.170 9.205 1.00 92.81 225 ASP A N 1
ATOM 1614 C CA . ASP A 1 225 ? -6.977 -12.746 8.839 1.00 92.81 225 ASP A CA 1
ATOM 1615 C C . ASP A 1 225 ? -8.107 -11.956 9.514 1.00 92.81 225 ASP A C 1
ATOM 1617 O O . ASP A 1 225 ? -7.888 -10.850 10.009 1.00 92.81 225 ASP A O 1
ATOM 1621 N N . ILE A 1 226 ? -9.310 -12.535 9.603 1.00 93.31 226 ILE A N 1
ATOM 1622 C CA . ILE A 1 226 ? -10.450 -11.879 10.252 1.00 93.31 226 ILE A CA 1
ATOM 1623 C C . ILE A 1 226 ? -10.303 -11.785 11.778 1.00 93.31 226 ILE A C 1
ATOM 1625 O O . ILE A 1 226 ? -10.686 -10.775 12.367 1.00 93.31 226 ILE A O 1
ATOM 1629 N N . GLU A 1 227 ? -9.701 -12.787 12.422 1.00 94.50 227 GLU A N 1
ATOM 1630 C CA . GLU A 1 227 ? -9.416 -12.778 13.863 1.00 94.50 227 GLU A CA 1
ATOM 1631 C C . GLU A 1 227 ? -8.330 -11.745 14.184 1.00 94.50 227 GLU A C 1
ATOM 1633 O O . GLU A 1 227 ? -8.450 -10.967 15.130 1.00 94.50 227 GLU A O 1
ATOM 1638 N N . PHE A 1 228 ? -7.307 -11.680 13.332 1.00 95.19 228 PHE A N 1
ATOM 1639 C CA . PHE A 1 228 ? -6.264 -10.664 13.347 1.00 95.19 228 PHE A CA 1
ATOM 1640 C C . PHE A 1 228 ? -6.842 -9.242 13.198 1.00 95.19 228 PHE A C 1
ATOM 1642 O O . PHE A 1 228 ? -6.514 -8.350 13.986 1.00 95.19 228 PHE A O 1
ATOM 1649 N N . TYR A 1 229 ? -7.756 -9.017 12.246 1.00 95.81 229 TYR A N 1
ATOM 1650 C CA . TYR A 1 229 ? -8.437 -7.727 12.096 1.00 95.81 229 TYR A CA 1
ATOM 1651 C C . TYR A 1 229 ? -9.352 -7.395 13.281 1.00 95.81 229 TYR A C 1
ATOM 1653 O O . TYR A 1 229 ? -9.393 -6.239 13.711 1.00 95.81 229 TYR A O 1
ATOM 1661 N N . ALA A 1 230 ? -10.056 -8.380 13.843 1.00 95.12 230 ALA A N 1
ATOM 1662 C CA . ALA A 1 230 ? -10.885 -8.189 15.030 1.00 95.12 230 ALA A CA 1
ATOM 1663 C C . ALA A 1 230 ? -10.039 -7.788 16.254 1.00 95.12 230 ALA A C 1
ATOM 1665 O O . ALA A 1 230 ? -10.384 -6.830 16.948 1.00 95.12 230 ALA A O 1
ATOM 1666 N N . GLU A 1 231 ? -8.893 -8.439 16.473 1.00 95.19 231 GLU A N 1
ATOM 1667 C CA . GLU A 1 231 ? -7.950 -8.115 17.554 1.00 95.19 231 GLU A CA 1
ATOM 1668 C C . GLU A 1 231 ? -7.325 -6.716 17.386 1.00 95.19 231 GLU A C 1
ATOM 1670 O O . GLU A 1 231 ? -7.115 -6.006 18.369 1.00 95.19 231 GLU A O 1
ATOM 1675 N N . LEU A 1 232 ? -7.111 -6.239 16.154 1.00 94.56 232 LEU A N 1
ATOM 1676 C CA . LEU A 1 232 ? -6.689 -4.850 15.919 1.00 94.56 232 LEU A CA 1
ATOM 1677 C C . LEU A 1 232 ? -7.789 -3.821 16.167 1.00 94.56 232 LEU A C 1
ATOM 1679 O O . LEU A 1 232 ? -7.484 -2.683 16.522 1.00 94.56 232 LEU A O 1
ATOM 1683 N N . LEU A 1 233 ? -9.058 -4.180 15.984 1.00 94.12 233 LEU A N 1
ATOM 1684 C CA . LEU A 1 233 ? -10.193 -3.259 16.088 1.00 94.12 233 LEU A CA 1
ATOM 1685 C C . LEU A 1 233 ? -10.948 -3.346 17.427 1.00 94.12 233 LEU A C 1
ATOM 1687 O O . LEU A 1 233 ? -11.875 -2.562 17.650 1.00 94.12 233 LEU A O 1
ATOM 1691 N N . ARG A 1 234 ? -10.551 -4.248 18.335 1.00 93.12 234 ARG A N 1
ATOM 1692 C CA . ARG A 1 234 ? -11.202 -4.426 19.642 1.00 93.12 234 ARG A CA 1
ATOM 1693 C C . ARG A 1 234 ? -11.100 -3.205 20.560 1.00 93.12 234 ARG A C 1
ATOM 1695 O O . ARG A 1 234 ? -10.265 -2.316 20.395 1.00 93.12 234 ARG A O 1
ATOM 1702 N N . THR A 1 235 ? -11.907 -3.216 21.618 1.00 91.00 235 THR A N 1
ATOM 1703 C CA . THR A 1 235 ? -11.859 -2.196 22.672 1.00 91.00 235 THR A CA 1
ATOM 1704 C C . THR A 1 235 ? -10.473 -2.098 23.322 1.00 91.00 235 THR A C 1
ATOM 1706 O O . THR A 1 235 ? -9.836 -3.104 23.648 1.00 91.00 235 THR A O 1
ATOM 1709 N N . GLY A 1 236 ? -9.997 -0.862 23.491 1.00 88.94 236 GLY A N 1
ATOM 1710 C CA . GLY A 1 236 ? -8.675 -0.530 24.021 1.00 88.94 236 GLY A CA 1
ATOM 1711 C C . GLY A 1 236 ? -7.526 -0.646 23.013 1.00 88.94 236 GLY A C 1
ATOM 1712 O O . GLY A 1 236 ? -6.388 -0.340 23.370 1.00 88.94 236 GLY A O 1
ATOM 1713 N N . SER A 1 237 ? -7.776 -1.065 21.766 1.00 92.56 237 SER A N 1
ATOM 1714 C CA . SER A 1 237 ? -6.719 -1.175 20.758 1.00 92.56 237 SER A CA 1
ATOM 1715 C C . SER A 1 237 ? -6.197 0.202 20.306 1.00 92.56 237 SER A C 1
ATOM 1717 O O . SER A 1 237 ? -6.943 1.188 20.310 1.00 92.56 237 SER A O 1
ATOM 1719 N N . PRO A 1 238 ? -4.943 0.307 19.819 1.00 91.81 238 PRO A N 1
ATOM 1720 C CA . PRO A 1 238 ? -4.422 1.550 19.243 1.00 91.81 238 PRO A CA 1
ATOM 1721 C C . PRO A 1 238 ? -5.271 2.105 18.087 1.00 91.81 238 PRO A C 1
ATOM 1723 O O . PRO A 1 238 ? -5.308 3.319 17.885 1.00 91.81 238 PRO A O 1
ATOM 1726 N N . CYS A 1 239 ? -5.972 1.237 17.352 1.00 92.62 239 CYS A N 1
ATOM 1727 C CA . CYS A 1 239 ? -6.861 1.605 16.253 1.00 92.62 239 CYS A CA 1
ATOM 1728 C C . CYS A 1 239 ? -8.198 2.182 16.751 1.00 92.62 239 CYS A C 1
ATOM 1730 O O . CYS A 1 239 ? -8.621 3.238 16.274 1.00 92.62 239 CYS A O 1
ATOM 1732 N N . GLN A 1 240 ? -8.822 1.569 17.766 1.00 92.19 240 GLN A N 1
ATOM 1733 C CA . GLN A 1 240 ? -10.029 2.116 18.393 1.00 92.19 240 GLN A CA 1
ATOM 1734 C C . GLN A 1 240 ? -9.728 3.449 19.096 1.00 92.19 240 GLN A C 1
ATOM 1736 O O . GLN A 1 240 ? -10.460 4.422 18.906 1.00 92.19 240 GLN A O 1
ATOM 1741 N N . LEU A 1 241 ? -8.619 3.530 19.841 1.00 90.88 241 LEU A N 1
ATOM 1742 C CA . LEU A 1 241 ? -8.175 4.757 20.512 1.00 90.88 241 LEU A CA 1
ATOM 1743 C C . LEU A 1 241 ? -7.876 5.886 19.514 1.00 90.88 241 LEU A C 1
ATOM 1745 O O . LEU A 1 241 ? -8.165 7.045 19.801 1.00 90.88 241 LEU A O 1
ATOM 1749 N N . ALA A 1 242 ? -7.347 5.573 18.323 1.00 87.62 242 ALA A N 1
ATOM 1750 C CA . ALA A 1 242 ? -7.217 6.556 17.248 1.00 87.62 242 ALA A CA 1
ATOM 1751 C C . ALA A 1 242 ? -8.587 7.135 16.868 1.00 87.62 242 ALA A C 1
ATOM 1753 O O . ALA A 1 242 ? -8.753 8.356 16.826 1.00 87.62 242 ALA A O 1
ATOM 1754 N N . PHE A 1 243 ? -9.582 6.274 16.644 1.00 88.62 243 PHE A N 1
ATOM 1755 C CA . PHE A 1 243 ? -10.917 6.697 16.229 1.00 88.62 243 PHE A CA 1
ATOM 1756 C C . PHE A 1 243 ? -11.692 7.451 17.320 1.00 88.62 243 PHE A C 1
ATOM 1758 O O . PHE A 1 243 ? -12.420 8.390 17.009 1.00 88.62 243 PHE A O 1
ATOM 1765 N N . GLN A 1 244 ? -11.482 7.132 18.600 1.00 90.31 244 GLN A N 1
ATOM 1766 C CA . GLN A 1 244 ? -12.042 7.900 19.722 1.00 90.31 244 GLN A CA 1
ATOM 1767 C C . GLN A 1 244 ? -11.596 9.377 19.731 1.00 90.31 244 GLN A C 1
ATOM 1769 O O . GLN A 1 244 ? -12.281 10.213 20.309 1.00 90.31 244 GLN A O 1
ATOM 1774 N N . THR A 1 245 ? -10.508 9.746 19.038 1.00 87.38 245 THR A N 1
ATOM 1775 C CA . THR A 1 245 ? -10.132 11.165 18.854 1.00 87.38 245 THR A CA 1
ATOM 1776 C C . THR A 1 245 ? -10.989 11.917 17.821 1.00 87.38 245 THR A C 1
ATOM 1778 O O . THR A 1 245 ? -10.884 13.140 17.724 1.00 87.38 245 THR A O 1
ATOM 1781 N N . LEU A 1 246 ? -11.825 11.210 17.047 1.00 86.50 246 LEU A N 1
ATOM 1782 C CA . LEU A 1 246 ? -12.751 11.779 16.059 1.00 86.50 246 LEU A CA 1
ATOM 1783 C C . LEU A 1 246 ? -14.182 11.934 16.576 1.00 86.50 246 LEU A C 1
ATOM 1785 O O . LEU A 1 246 ? -14.886 12.837 16.127 1.00 86.50 246 LEU A O 1
ATOM 1789 N N . VAL A 1 247 ? -14.623 11.033 17.459 1.00 87.06 247 VAL A N 1
ATOM 1790 C CA . VAL A 1 247 ? -16.024 10.912 17.880 1.00 87.06 247 VAL A CA 1
ATOM 1791 C C . VAL A 1 247 ? -16.174 11.005 19.392 1.00 87.06 247 VAL A C 1
ATOM 1793 O O . VAL A 1 247 ? -15.487 10.323 20.149 1.00 87.06 247 VAL A O 1
ATOM 1796 N N . SER A 1 248 ? -17.134 11.811 19.837 1.00 80.12 248 SER A N 1
ATOM 1797 C CA . SER A 1 248 ? -17.488 11.922 21.250 1.00 80.12 248 SER A CA 1
ATOM 1798 C C . SER A 1 248 ? -18.260 10.680 21.709 1.00 80.12 248 SER A C 1
ATOM 1800 O O . SER A 1 248 ? -19.464 10.571 21.482 1.00 80.12 248 SER A O 1
ATOM 1802 N N . GLY A 1 249 ? -17.566 9.755 22.374 1.00 78.75 249 GLY A N 1
ATOM 1803 C CA . GLY A 1 249 ? -18.164 8.623 23.087 1.00 78.75 249 GLY A CA 1
ATOM 1804 C C . GLY A 1 249 ? -17.777 7.247 22.542 1.00 78.75 249 GLY A C 1
ATOM 1805 O O . GLY A 1 249 ? -17.735 7.005 21.334 1.00 78.75 249 GLY A O 1
ATOM 1806 N N . GLU A 1 250 ? -17.541 6.307 23.459 1.00 84.62 250 GLU A N 1
ATOM 1807 C CA . GLU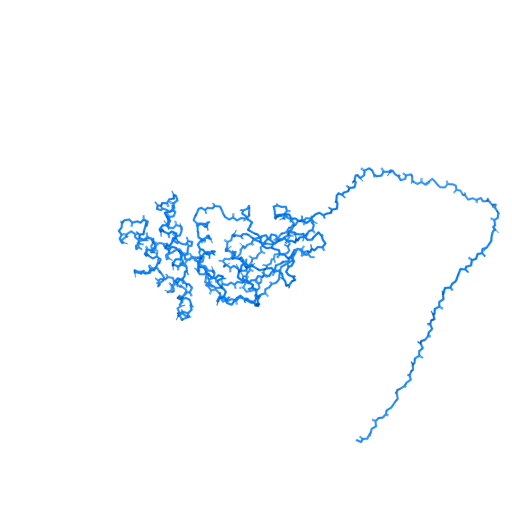 A 1 250 ? -17.043 4.966 23.141 1.00 84.62 250 GLU A CA 1
ATOM 1808 C C . GLU A 1 250 ? -17.973 4.193 22.193 1.00 84.62 250 GLU A C 1
ATOM 1810 O O . GLU A 1 250 ? -17.509 3.619 21.210 1.00 84.62 250 GLU A O 1
ATOM 1815 N N . ALA A 1 251 ? -19.290 4.252 22.409 1.00 88.25 251 ALA A N 1
ATOM 1816 C CA . ALA A 1 251 ? -20.280 3.581 21.563 1.00 88.25 251 ALA A CA 1
ATOM 1817 C C . ALA A 1 251 ? -20.311 4.100 20.108 1.00 88.25 251 ALA A C 1
ATOM 1819 O O . ALA A 1 251 ? -20.816 3.416 19.216 1.00 88.25 251 ALA A O 1
ATOM 1820 N N . ALA A 1 252 ? -19.805 5.308 19.831 1.00 87.62 252 ALA A N 1
ATOM 1821 C CA . ALA A 1 252 ? -19.613 5.785 18.460 1.00 87.62 252 ALA A CA 1
ATOM 1822 C C . ALA A 1 252 ? -18.350 5.172 17.835 1.00 87.62 252 ALA A C 1
ATOM 1824 O O . ALA A 1 252 ? -18.397 4.697 16.701 1.00 87.62 252 ALA A O 1
ATOM 1825 N N . ALA A 1 253 ? -17.252 5.098 18.595 1.00 88.06 253 ALA A N 1
ATOM 1826 C CA . ALA A 1 253 ? -16.016 4.466 18.142 1.00 88.06 253 ALA A CA 1
ATOM 1827 C C . ALA A 1 253 ? -16.179 2.951 17.932 1.00 88.06 253 ALA A C 1
ATOM 1829 O O . ALA A 1 253 ? -15.766 2.445 16.896 1.00 88.06 253 ALA A O 1
ATOM 1830 N N . GLN A 1 254 ? -16.843 2.234 18.846 1.00 89.62 254 GLN A N 1
ATOM 1831 C CA . GLN A 1 254 ? -17.153 0.804 18.696 1.00 89.62 254 GLN A CA 1
ATOM 1832 C C . GLN A 1 254 ? -17.976 0.524 17.425 1.00 89.62 254 GLN A C 1
ATOM 1834 O O . GLN A 1 254 ? -17.639 -0.382 16.666 1.00 89.62 254 GLN A O 1
ATOM 1839 N N . ARG A 1 255 ? -19.002 1.340 17.127 1.00 90.75 255 ARG A N 1
ATOM 1840 C CA . ARG A 1 255 ? -19.772 1.225 15.873 1.00 90.75 255 ARG A CA 1
ATOM 1841 C C . ARG A 1 255 ? -18.906 1.450 14.634 1.00 90.75 255 ARG A C 1
ATOM 1843 O O . ARG A 1 255 ? -19.030 0.697 13.673 1.00 90.75 255 ARG A O 1
ATOM 1850 N N . ALA A 1 256 ? -18.009 2.434 14.658 1.00 90.50 256 ALA A N 1
ATOM 1851 C CA . ALA A 1 256 ? -17.063 2.653 13.565 1.00 90.50 256 ALA A CA 1
ATOM 1852 C C . ALA A 1 256 ? -16.069 1.486 13.409 1.00 90.50 256 ALA A C 1
ATOM 1854 O O . ALA A 1 256 ? -15.762 1.108 12.282 1.00 90.50 256 ALA A O 1
ATOM 1855 N N . MET A 1 257 ? -15.610 0.872 14.508 1.00 93.75 257 MET A N 1
ATOM 1856 C CA . MET A 1 257 ? -14.750 -0.317 14.455 1.00 93.75 257 MET A CA 1
ATOM 1857 C C . MET A 1 257 ? -15.489 -1.521 13.868 1.00 93.75 257 MET A C 1
ATOM 1859 O O . MET A 1 257 ? -14.947 -2.179 12.989 1.00 93.75 257 MET A O 1
ATOM 1863 N N . ALA A 1 258 ? -16.747 -1.762 14.247 1.00 93.31 258 ALA A N 1
ATOM 1864 C CA . ALA A 1 258 ? -17.570 -2.812 13.639 1.00 93.31 258 ALA A CA 1
ATOM 1865 C C . ALA A 1 258 ? -17.796 -2.577 12.130 1.00 93.31 258 ALA A C 1
ATOM 1867 O O . ALA A 1 258 ? -17.721 -3.506 11.328 1.00 93.31 258 ALA A O 1
ATOM 1868 N N . GLN A 1 259 ? -18.003 -1.323 11.710 1.00 94.00 259 GLN A N 1
ATOM 1869 C CA . GLN A 1 259 ? -18.113 -0.973 10.289 1.00 94.00 259 GLN A CA 1
ATOM 1870 C C . GLN A 1 259 ? -16.771 -1.036 9.538 1.00 94.00 259 GLN A C 1
ATOM 1872 O O . GLN A 1 259 ? -16.767 -1.239 8.324 1.00 94.00 259 GLN A O 1
ATOM 1877 N N . ALA A 1 260 ? -15.635 -0.846 10.215 1.00 94.44 260 ALA A N 1
ATOM 1878 C CA . ALA A 1 260 ? -14.313 -1.105 9.652 1.00 94.44 260 ALA A CA 1
ATOM 1879 C C . ALA A 1 260 ? -14.079 -2.618 9.499 1.00 94.44 260 ALA A C 1
ATOM 1881 O O . ALA A 1 260 ? -13.684 -3.053 8.421 1.00 94.44 260 ALA A O 1
ATOM 1882 N N . LEU A 1 261 ? -14.422 -3.421 10.511 1.00 95.44 261 LEU A N 1
ATOM 1883 C CA . LEU A 1 261 ? -14.318 -4.880 10.471 1.00 95.44 261 LEU A CA 1
ATOM 1884 C C . LEU A 1 261 ? -15.159 -5.471 9.333 1.00 95.44 261 LEU A C 1
ATOM 1886 O O . LEU A 1 261 ? -14.619 -6.208 8.520 1.00 95.44 261 LEU A O 1
ATOM 1890 N N . SER A 1 262 ? -16.413 -5.040 9.149 1.00 94.31 262 SER A N 1
ATOM 1891 C CA . SER A 1 262 ? -17.244 -5.537 8.035 1.00 94.31 262 SER A CA 1
ATOM 1892 C C . SER A 1 262 ? -16.826 -5.048 6.635 1.00 94.31 262 SER A C 1
ATOM 1894 O O . SER A 1 262 ? -17.324 -5.529 5.611 1.00 94.31 262 SER A O 1
ATOM 1896 N N . ARG A 1 263 ? -15.881 -4.100 6.551 1.00 92.75 263 ARG A N 1
ATOM 1897 C CA . ARG A 1 263 ? -15.145 -3.809 5.307 1.00 92.75 263 ARG A CA 1
ATOM 1898 C C . ARG A 1 263 ? -13.945 -4.740 5.137 1.00 92.75 263 ARG A C 1
ATOM 1900 O O . ARG A 1 263 ? -13.679 -5.150 4.014 1.00 92.75 263 ARG A O 1
ATOM 1907 N N . LEU A 1 264 ? -13.256 -5.079 6.227 1.00 94.19 264 LEU A N 1
ATOM 1908 C CA . LEU A 1 264 ? -12.135 -6.024 6.240 1.00 94.19 264 LEU A CA 1
ATOM 1909 C C . LEU A 1 264 ? -12.585 -7.471 5.965 1.00 94.19 264 LEU A C 1
ATOM 1911 O O . LEU A 1 264 ? -11.900 -8.178 5.246 1.00 94.19 264 LEU A O 1
ATOM 1915 N N . GLU A 1 265 ? -13.796 -7.867 6.360 1.00 92.69 265 GLU A N 1
ATOM 1916 C CA . GLU A 1 265 ? -14.459 -9.117 5.921 1.00 92.69 265 GLU A CA 1
ATOM 1917 C C . GLU A 1 265 ? -14.586 -9.261 4.388 1.00 92.69 265 GLU A C 1
ATOM 1919 O O . GLU A 1 265 ? -14.951 -10.322 3.890 1.00 92.69 265 GLU A O 1
ATOM 1924 N N . ARG A 1 266 ? -14.352 -8.180 3.630 1.00 92.00 266 ARG A N 1
ATOM 1925 C CA . ARG A 1 266 ? -14.476 -8.119 2.165 1.00 92.00 266 ARG A CA 1
ATOM 1926 C C . ARG A 1 266 ? -13.163 -7.773 1.468 1.00 92.00 266 ARG A C 1
ATOM 1928 O O . ARG A 1 266 ? -13.171 -7.594 0.248 1.00 92.00 266 ARG A O 1
ATOM 1935 N N . VAL A 1 267 ? -12.063 -7.609 2.208 1.00 92.19 267 VAL A N 1
ATOM 1936 C CA . VAL A 1 267 ? -10.739 -7.542 1.578 1.00 92.19 267 VAL A CA 1
ATOM 1937 C C . VAL A 1 267 ? -10.309 -8.957 1.173 1.00 92.19 267 VAL A C 1
ATOM 1939 O O . VAL A 1 267 ? -10.833 -9.924 1.720 1.00 92.19 267 VAL A O 1
ATOM 1942 N N . PRO A 1 268 ? -9.408 -9.116 0.192 1.00 91.31 268 PRO A N 1
ATOM 1943 C CA . PRO A 1 268 ? -8.852 -10.424 -0.122 1.00 91.31 268 PRO A CA 1
ATOM 1944 C C . PRO A 1 268 ? -7.977 -10.928 1.023 1.00 91.31 268 PRO A C 1
ATOM 1946 O O . PRO A 1 268 ? -7.274 -10.132 1.651 1.00 91.31 268 PRO A O 1
ATOM 1949 N N . ASP A 1 269 ? -7.952 -12.249 1.182 1.00 92.06 269 ASP A N 1
ATOM 1950 C CA . ASP A 1 269 ? -7.070 -12.960 2.105 1.00 92.06 269 ASP A CA 1
ATOM 1951 C C . ASP A 1 269 ? -5.606 -12.501 1.965 1.00 92.06 269 ASP A C 1
ATOM 1953 O O . ASP A 1 269 ? -5.082 -12.286 0.860 1.00 92.06 269 ASP A O 1
ATOM 1957 N N . LEU A 1 270 ? -4.927 -12.369 3.101 1.00 91.44 270 LEU A N 1
ATOM 1958 C CA . LEU A 1 270 ? -3.522 -12.015 3.193 1.00 91.44 270 LEU A CA 1
ATOM 1959 C C . LEU A 1 270 ? -2.662 -13.187 2.727 1.00 91.44 270 LEU A C 1
ATOM 1961 O O . LEU A 1 270 ? -2.504 -14.203 3.398 1.00 91.44 270 LEU A O 1
ATOM 1965 N N . GLN A 1 271 ? -2.030 -13.006 1.575 1.00 90.81 271 GLN A N 1
ATOM 1966 C CA . GLN A 1 271 ? -1.132 -14.002 1.005 1.00 90.81 271 GLN A CA 1
ATOM 1967 C C . GLN A 1 271 ? 0.316 -13.761 1.431 1.00 90.81 271 GLN A C 1
ATOM 1969 O O . GLN A 1 271 ? 0.763 -12.617 1.544 1.00 90.81 271 GLN A O 1
ATOM 1974 N N . GLU A 1 272 ? 1.065 -14.851 1.591 1.00 89.06 272 GLU A N 1
ATOM 1975 C CA . GLU A 1 272 ? 2.489 -14.820 1.926 1.00 89.06 272 GLU A CA 1
ATOM 1976 C C . GLU A 1 272 ? 3.334 -14.034 0.916 1.00 89.06 272 GLU A C 1
ATOM 1978 O O . GLU A 1 272 ? 2.965 -13.857 -0.254 1.00 89.06 272 GLU A O 1
ATOM 1983 N N . ASN A 1 273 ? 4.488 -13.559 1.383 1.00 89.06 273 ASN A N 1
ATOM 1984 C CA . ASN A 1 273 ? 5.422 -12.767 0.586 1.00 89.06 273 ASN A CA 1
ATOM 1985 C C . ASN A 1 273 ? 5.909 -13.558 -0.637 1.00 89.06 273 ASN A C 1
ATOM 1987 O O . ASN A 1 273 ? 6.254 -14.734 -0.531 1.00 89.06 273 ASN A O 1
ATOM 1991 N N . THR A 1 274 ? 5.965 -12.910 -1.800 1.00 87.69 274 THR A N 1
ATOM 1992 C CA . THR A 1 274 ? 6.531 -13.530 -3.009 1.00 87.69 274 THR A CA 1
ATOM 1993 C C . THR A 1 274 ? 8.050 -13.368 -3.056 1.00 87.69 274 THR A C 1
ATOM 1995 O O . THR A 1 274 ? 8.592 -12.464 -2.409 1.00 87.69 274 THR A O 1
ATOM 1998 N N . PRO A 1 275 ? 8.758 -14.147 -3.897 1.00 86.50 275 PRO A N 1
ATOM 1999 C CA . PRO A 1 275 ? 10.076 -13.739 -4.367 1.00 86.50 275 PRO A CA 1
ATOM 2000 C C . PRO A 1 275 ? 10.040 -12.360 -5.050 1.00 86.50 275 PRO A C 1
ATOM 2002 O O . PRO A 1 275 ? 8.982 -11.802 -5.363 1.00 86.50 275 PRO A O 1
ATOM 2005 N N . LEU A 1 276 ? 11.235 -11.817 -5.275 1.00 87.44 276 LEU A N 1
ATOM 2006 C CA . LEU A 1 276 ? 11.445 -10.573 -6.003 1.00 87.44 276 LEU A CA 1
ATOM 2007 C C . LEU A 1 276 ? 11.415 -10.845 -7.514 1.00 87.44 276 LEU A C 1
ATOM 2009 O O . LEU A 1 276 ? 12.198 -11.651 -8.014 1.00 87.44 276 LEU A O 1
ATOM 2013 N N . PHE A 1 277 ? 10.543 -10.148 -8.233 1.00 88.94 277 PHE A N 1
ATOM 2014 C CA . PHE A 1 277 ? 10.416 -10.210 -9.689 1.00 88.94 277 PHE A CA 1
ATOM 2015 C C . PHE A 1 277 ? 10.952 -8.932 -10.346 1.00 88.94 277 PHE A C 1
ATOM 2017 O O . PHE A 1 277 ? 11.072 -7.896 -9.692 1.00 88.94 277 PHE A O 1
ATOM 2024 N N . GLU A 1 278 ? 11.227 -8.985 -11.651 1.00 90.56 278 GLU A N 1
ATOM 2025 C CA . GLU A 1 278 ? 11.663 -7.837 -12.456 1.00 90.56 278 GLU A CA 1
ATOM 2026 C C . GLU A 1 278 ? 10.573 -7.344 -13.416 1.00 90.56 278 GLU A C 1
ATOM 2028 O O . GLU A 1 278 ? 9.766 -8.114 -13.937 1.00 90.56 278 GLU A O 1
ATOM 2033 N N . ALA A 1 279 ? 10.568 -6.032 -13.649 1.00 90.62 279 ALA A N 1
ATOM 2034 C CA . ALA A 1 279 ? 9.795 -5.342 -14.673 1.00 90.62 279 ALA A CA 1
ATOM 2035 C C . ALA A 1 279 ? 10.728 -4.378 -15.414 1.00 90.62 279 ALA A C 1
ATOM 2037 O O . ALA A 1 279 ? 11.518 -3.680 -14.781 1.00 90.62 279 ALA A O 1
ATOM 2038 N N . GLN A 1 280 ? 10.639 -4.312 -16.740 1.00 92.25 280 GLN A N 1
ATOM 2039 C CA . GLN A 1 280 ? 11.472 -3.431 -17.561 1.00 92.25 280 GLN A CA 1
ATOM 2040 C C . GLN A 1 280 ? 10.625 -2.747 -18.639 1.00 92.25 280 GLN A C 1
ATOM 2042 O O . GLN A 1 280 ? 9.601 -3.276 -19.061 1.00 92.25 280 GLN A O 1
ATOM 2047 N N . ALA A 1 281 ? 11.063 -1.577 -19.103 1.00 86.94 281 ALA A N 1
ATOM 2048 C CA . ALA A 1 281 ? 10.476 -0.840 -20.225 1.00 86.94 281 ALA A CA 1
ATOM 2049 C C . ALA A 1 281 ? 10.841 -1.421 -21.614 1.00 86.94 281 ALA A C 1
ATOM 2051 O O . ALA A 1 281 ? 10.510 -0.851 -22.659 1.00 86.94 281 ALA A O 1
ATOM 2052 N N . SER A 1 282 ? 11.533 -2.560 -21.643 1.00 81.12 282 SER A N 1
ATOM 2053 C CA . SER A 1 282 ? 11.710 -3.415 -22.814 1.00 81.12 282 SER A CA 1
ATOM 2054 C C . SER A 1 282 ? 10.421 -4.193 -23.106 1.00 81.12 282 SER A C 1
ATOM 2056 O O . SER A 1 282 ? 9.727 -4.654 -22.205 1.00 81.12 282 SER A O 1
ATOM 2058 N N . SER A 1 283 ? 10.102 -4.301 -24.397 1.00 57.25 283 SER A N 1
ATOM 2059 C CA . SER A 1 283 ? 9.027 -5.137 -24.946 1.00 57.25 283 SER A CA 1
ATOM 2060 C C . SER A 1 283 ? 9.576 -6.472 -25.415 1.00 57.25 283 SER A C 1
ATOM 2062 O O . SER A 1 283 ? 10.584 -6.371 -26.157 1.00 57.25 283 SER A O 1
#